Protein AF-T0TFS6-F1 (afdb_monomer)

Foldseek 3Di:
DDDDDDDPPDDPLLVVLVVQVVVVVVVAQAEAADEPVCQVVSLQVSLVNDPVSDDPRYHYYHPLVVLCLLCVPPPLPADEDDLVRLLVLLLVLLVPDALVNQPPCSVCSNPSVVSNVLSVVLVVCLVVVHDLVPPPDDPDPSVSVRNNSSVVSSVVVCVVRRHDSHRSNNVSVVCVVVVNSVVSPPD

Secondary structure (DSSP, 8-state):
-------TTS-HHHHHHHHHHHHHHTT--EEEEE-GGGHHHHHHHHHHHSTTS--SSEEEEEHHHHHHHTTTTS---SBP--HHHHHHHHHHHHHTS-TTTSTTTGGGTT-HHHHHHHHHHHHHHHHTT--GGG-TT-S-HHHHHHHHHHHHHHHHHHHHTTB--S-HHHHHHHHHHTTTHHHHT--

Solvent-accessible surface area (backbone atoms only — not comparable to full-atom values): 11139 Å² total; per-residue (Å²): 139,86,89,87,85,76,60,92,90,53,63,63,64,61,57,52,44,54,52,46,51,55,44,33,75,69,76,36,80,34,77,46,74,42,59,83,92,50,37,67,64,50,48,51,54,44,30,70,72,34,96,75,54,60,58,92,43,50,44,77,41,32,68,74,55,49,29,42,66,67,44,70,87,54,86,76,85,46,50,83,74,52,74,67,55,48,36,50,43,46,40,54,41,36,66,71,51,55,69,77,75,26,84,68,58,27,88,41,43,83,37,67,67,55,42,50,51,52,48,54,49,51,53,49,31,54,72,70,75,47,54,76,86,69,65,75,84,62,96,42,68,58,54,49,55,37,48,43,54,52,52,50,48,32,50,52,54,35,58,76,69,43,37,63,85,67,48,61,58,58,51,43,50,55,39,67,70,67,73,58,54,71,70,58,66,74,116

Mean predicted aligned error: 9.58 Å

pLDDT: mean 83.21, std 11.19, range [43.91, 96.44]

Nearest PDB structures (foldseek):
  3u4q-assembly1_B  TM=8.112E-01  e=3.384E-05  Bacillus subtilis
  4cej-assembly1_B  TM=7.521E-01  e=5.078E-04  Bacillus subtilis subsp. subtilis str. 168
  1uaa-assembly1_A  TM=6.063E-01  e=3.264E-02  unclassified
  7f4v-assembly1_cL  TM=1.787E-01  e=1.040E+00  Gloeobacter violaceus PCC 7421
  7u5u-assembly1_A  TM=2.627E-01  e=3.134E+00  Candida albicans

Sequence (187 aa):
MKLLYTDIQFDMTEILTKEAIEQAKANKRVFYIAPNSLSFEKERAVLELLPEQASFAITITRFAQMARYFVLNESQTTETIDDNGLAMIFYRALSHFSDTDLKVFGRLKQDTNFIKQLVDLYKELKSANMTVLDLNGLQSEEKQEDLVKIFLAVNDILLANQYDTQSKIAFLLSKLNQGTWTRLLKM

Radius of gyration: 22.13 Å; Cα contacts (8 Å, |Δi|>4): 153; chains: 1; bounding box: 53×31×56 Å

Structure (mmCIF, N/CA/C/O backbone):
data_AF-T0TFS6-F1
#
_entry.id   AF-T0TFS6-F1
#
loop_
_atom_site.group_PDB
_atom_site.id
_atom_site.type_symbol
_atom_site.label_atom_id
_atom_site.label_alt_id
_atom_site.label_comp_id
_atom_site.label_asym_id
_atom_site.label_entity_id
_atom_site.label_seq_id
_atom_site.pdbx_PDB_ins_code
_atom_site.Cartn_x
_atom_site.Cartn_y
_atom_site.Cartn_z
_atom_site.occupancy
_atom_site.B_iso_or_equiv
_atom_site.auth_seq_id
_atom_site.auth_comp_id
_atom_site.auth_asym_id
_atom_site.auth_atom_id
_atom_site.pdbx_PDB_model_num
ATOM 1 N N . MET A 1 1 ? 12.382 -18.057 -16.341 1.00 82.38 1 MET A N 1
ATOM 2 C CA . MET A 1 1 ? 12.826 -17.025 -15.379 1.00 82.38 1 MET A CA 1
ATOM 3 C C . MET A 1 1 ? 14.343 -17.115 -15.279 1.00 82.38 1 MET A C 1
ATOM 5 O O . MET A 1 1 ? 14.829 -18.221 -15.088 1.00 82.38 1 MET A O 1
ATOM 9 N N . LYS A 1 2 ? 15.075 -16.013 -15.486 1.00 88.94 2 LYS A N 1
ATOM 10 C CA . LYS A 1 2 ? 16.543 -15.949 -15.355 1.00 88.94 2 LYS A CA 1
ATOM 11 C C . LYS A 1 2 ? 16.854 -15.173 -14.077 1.00 88.94 2 LYS A C 1
ATOM 13 O O . LYS A 1 2 ? 16.334 -14.073 -13.916 1.00 88.94 2 LYS A O 1
ATOM 18 N N . LEU A 1 3 ? 17.636 -15.754 -13.171 1.00 89.44 3 LEU A N 1
ATOM 19 C CA . LEU A 1 3 ? 18.089 -15.075 -11.958 1.00 89.44 3 LEU A CA 1
ATOM 20 C C . LEU A 1 3 ? 19.480 -14.496 -12.226 1.00 89.44 3 LEU A C 1
ATOM 22 O O . LEU A 1 3 ? 20.371 -15.228 -12.653 1.00 89.44 3 LEU A O 1
ATOM 26 N N . LEU A 1 4 ? 19.651 -13.198 -11.992 1.00 89.56 4 LEU A N 1
ATOM 27 C CA . LEU A 1 4 ? 20.933 -12.510 -12.101 1.00 89.56 4 LEU A CA 1
ATOM 28 C C . LEU A 1 4 ? 21.348 -12.054 -10.705 1.00 89.56 4 LEU A C 1
ATOM 30 O O . LEU A 1 4 ? 20.593 -11.363 -10.025 1.00 89.56 4 LEU A O 1
ATOM 34 N N . TYR A 1 5 ? 22.536 -12.462 -10.281 1.00 90.38 5 TYR A N 1
ATOM 35 C CA . TYR A 1 5 ? 23.150 -12.050 -9.027 1.00 90.38 5 TYR A CA 1
ATOM 36 C C . TYR A 1 5 ? 24.580 -11.618 -9.316 1.00 90.38 5 TYR A C 1
ATOM 38 O O . TYR A 1 5 ? 25.209 -12.098 -10.258 1.00 90.38 5 TYR A O 1
ATOM 46 N N . THR A 1 6 ? 25.076 -10.686 -8.517 1.00 90.94 6 THR A N 1
ATOM 47 C CA . THR A 1 6 ? 26.422 -10.156 -8.668 1.00 90.94 6 THR A CA 1
ATOM 48 C C . THR A 1 6 ? 26.967 -9.758 -7.307 1.00 90.94 6 THR A C 1
ATOM 50 O O . THR A 1 6 ? 26.191 -9.477 -6.391 1.00 90.94 6 THR A O 1
ATOM 53 N N . ASP A 1 7 ? 28.290 -9.767 -7.169 1.00 90.94 7 ASP A N 1
ATOM 54 C CA . ASP A 1 7 ? 28.957 -9.216 -5.990 1.00 90.94 7 ASP A CA 1
ATOM 55 C C . ASP A 1 7 ? 28.736 -7.693 -5.918 1.00 90.94 7 ASP A C 1
ATOM 57 O O . ASP A 1 7 ? 28.519 -7.049 -6.947 1.00 90.94 7 ASP A O 1
ATOM 61 N N . ILE A 1 8 ? 28.818 -7.109 -4.719 1.00 86.62 8 ILE A N 1
ATOM 62 C CA . ILE A 1 8 ? 28.609 -5.672 -4.484 1.00 86.62 8 ILE A CA 1
ATOM 63 C C . ILE A 1 8 ? 29.585 -4.785 -5.276 1.00 86.62 8 ILE A C 1
ATOM 65 O O . ILE A 1 8 ? 29.308 -3.608 -5.490 1.00 86.62 8 ILE A O 1
ATOM 69 N N . GLN A 1 9 ? 30.716 -5.346 -5.716 1.00 90.56 9 GLN A N 1
ATOM 70 C CA . GLN A 1 9 ? 31.730 -4.659 -6.520 1.00 90.56 9 GLN A CA 1
ATOM 71 C C . GLN A 1 9 ? 31.307 -4.397 -7.972 1.00 90.56 9 GLN A C 1
ATOM 73 O O . GLN A 1 9 ? 31.891 -3.537 -8.630 1.00 90.56 9 GLN A O 1
ATOM 78 N N . PHE A 1 10 ? 30.321 -5.129 -8.489 1.00 87.88 10 PHE A N 1
ATOM 79 C CA . PHE A 1 10 ? 29.866 -4.992 -9.870 1.00 87.88 10 PHE A CA 1
ATOM 80 C C . PHE A 1 10 ? 28.551 -4.219 -9.933 1.00 87.88 10 PHE A C 1
ATOM 82 O O . PHE A 1 10 ? 27.632 -4.455 -9.144 1.00 87.88 10 PHE A O 1
ATOM 89 N N . ASP A 1 11 ? 28.417 -3.337 -10.924 1.00 87.81 11 ASP A N 1
ATOM 90 C CA . ASP A 1 11 ? 27.190 -2.569 -11.086 1.00 87.81 11 ASP A CA 1
ATOM 91 C C . ASP A 1 11 ? 26.080 -3.419 -11.720 1.00 87.81 11 ASP A C 1
ATOM 93 O O . ASP A 1 11 ? 26.034 -3.656 -12.930 1.00 87.81 11 ASP A O 1
ATOM 97 N N . MET A 1 12 ? 25.126 -3.837 -10.886 1.00 89.12 12 MET A N 1
ATOM 98 C CA . MET A 1 12 ? 23.909 -4.521 -11.328 1.00 89.12 12 MET A CA 1
ATOM 99 C C . MET A 1 12 ? 23.141 -3.720 -12.395 1.00 89.12 12 MET A C 1
ATOM 101 O O . MET A 1 12 ? 22.499 -4.308 -13.263 1.00 89.12 12 MET A O 1
ATOM 105 N N . THR A 1 13 ? 23.217 -2.387 -12.365 1.00 89.81 13 THR A N 1
ATOM 106 C CA . THR A 1 13 ? 22.569 -1.505 -13.351 1.00 89.81 13 THR A CA 1
ATOM 107 C C . THR A 1 13 ? 23.127 -1.750 -14.747 1.00 89.81 13 THR A C 1
ATOM 109 O O . THR A 1 13 ? 22.363 -1.862 -15.704 1.00 89.81 13 THR A O 1
ATOM 112 N N . GLU A 1 14 ? 24.446 -1.901 -14.868 1.00 91.00 14 GLU A N 1
ATOM 113 C CA . GLU A 1 14 ? 25.105 -2.166 -16.145 1.00 91.00 14 GLU A CA 1
ATOM 114 C C . GLU A 1 14 ? 24.706 -3.537 -16.701 1.00 91.00 14 GLU A C 1
ATOM 116 O O . GLU A 1 14 ? 24.336 -3.663 -17.871 1.00 91.00 14 GLU A O 1
ATOM 121 N N . ILE A 1 15 ? 24.709 -4.557 -15.839 1.00 91.88 15 ILE A N 1
ATOM 122 C CA . ILE A 1 15 ? 24.332 -5.931 -16.195 1.00 91.88 15 ILE A CA 1
ATOM 123 C C . ILE A 1 15 ? 22.877 -5.982 -16.682 1.00 91.88 15 ILE A C 1
ATOM 125 O O . ILE A 1 15 ? 22.597 -6.518 -17.757 1.00 91.88 15 ILE A O 1
ATOM 129 N N . LEU A 1 16 ? 21.948 -5.397 -15.920 1.00 92.12 16 LEU A N 1
ATOM 130 C CA . LEU A 1 16 ? 20.525 -5.396 -16.263 1.00 92.12 16 LEU A CA 1
ATOM 131 C C . LEU A 1 16 ? 20.225 -4.547 -17.503 1.00 92.12 16 LEU A C 1
ATOM 133 O O . LEU A 1 16 ? 19.341 -4.907 -18.279 1.00 92.12 16 LEU A O 1
ATOM 137 N N . THR A 1 17 ? 20.961 -3.454 -17.727 1.00 92.12 17 THR A N 1
ATOM 138 C CA . THR A 1 17 ? 20.778 -2.621 -18.926 1.00 92.12 17 THR A CA 1
ATOM 139 C C . THR A 1 17 ? 21.211 -3.363 -20.188 1.00 92.12 17 THR A C 1
ATOM 141 O O . THR A 1 17 ? 20.496 -3.333 -21.190 1.00 92.12 17 THR A O 1
ATOM 144 N N . LYS A 1 18 ? 22.325 -4.105 -20.141 1.00 92.50 18 LYS A N 1
ATOM 145 C CA . LYS A 1 18 ? 22.759 -4.953 -21.265 1.00 92.50 18 LYS A CA 1
ATOM 146 C C . LYS A 1 18 ? 21.718 -6.019 -21.600 1.00 92.50 18 LYS A C 1
ATOM 148 O O . LYS A 1 18 ? 21.333 -6.143 -22.760 1.00 92.50 18 LYS A O 1
ATOM 153 N N . GLU A 1 19 ? 21.200 -6.715 -20.589 1.00 93.50 19 GLU A N 1
ATOM 154 C CA . GLU A 1 19 ? 20.117 -7.687 -20.779 1.00 93.50 19 GLU A CA 1
ATOM 155 C C . GLU A 1 19 ? 18.868 -7.017 -21.380 1.00 93.50 19 GLU A C 1
ATOM 157 O O . GLU A 1 19 ? 18.281 -7.535 -22.329 1.00 93.50 19 GLU A O 1
ATOM 162 N N . ALA A 1 20 ? 18.479 -5.834 -20.892 1.00 92.31 20 ALA A N 1
ATOM 163 C CA . ALA A 1 20 ? 17.346 -5.084 -21.433 1.00 92.31 20 ALA A CA 1
ATOM 164 C C . ALA A 1 20 ? 17.527 -4.743 -22.923 1.00 92.31 20 ALA A C 1
ATOM 166 O O . ALA A 1 20 ? 16.588 -4.899 -23.705 1.00 92.31 20 ALA A O 1
ATOM 167 N N . ILE A 1 21 ? 18.732 -4.335 -23.334 1.00 92.25 21 ILE A N 1
ATOM 168 C CA . ILE A 1 21 ? 19.064 -4.056 -24.738 1.00 92.25 21 ILE A CA 1
ATOM 169 C C . ILE A 1 21 ? 18.951 -5.324 -25.592 1.00 92.25 21 ILE A C 1
ATOM 171 O O . ILE A 1 21 ? 18.381 -5.273 -26.682 1.00 92.25 21 ILE A O 1
ATOM 175 N N . GLU A 1 22 ? 19.462 -6.464 -25.125 1.00 92.88 22 GLU A N 1
ATOM 176 C CA . GLU A 1 22 ? 19.366 -7.733 -25.860 1.00 92.88 22 GLU A CA 1
ATOM 177 C C . GLU A 1 22 ? 17.913 -8.185 -26.040 1.00 92.88 22 GLU A C 1
ATOM 179 O O . GLU A 1 22 ? 17.507 -8.555 -27.144 1.00 92.88 22 GLU A O 1
ATOM 184 N N . GLN A 1 23 ? 17.097 -8.088 -24.987 1.00 92.88 23 GLN A N 1
ATOM 185 C CA . GLN A 1 23 ? 15.675 -8.426 -25.073 1.00 92.88 23 GLN A CA 1
ATOM 186 C C . GLN A 1 23 ? 14.917 -7.462 -25.998 1.00 92.88 23 GLN A C 1
ATOM 188 O O . GLN A 1 23 ? 14.068 -7.904 -26.776 1.00 92.88 23 GLN A O 1
ATOM 193 N N . ALA A 1 24 ? 15.248 -6.169 -25.974 1.00 90.81 24 ALA A N 1
ATOM 194 C CA . ALA A 1 24 ? 14.672 -5.184 -26.886 1.00 90.81 24 ALA A CA 1
ATOM 195 C C . ALA A 1 24 ? 15.036 -5.469 -28.355 1.00 90.81 24 ALA A C 1
ATOM 197 O O . ALA A 1 24 ? 14.161 -5.419 -29.218 1.00 90.81 24 ALA A O 1
ATOM 198 N N . LYS A 1 25 ? 16.290 -5.852 -28.643 1.00 90.25 25 LYS A N 1
ATOM 199 C CA . LYS A 1 25 ? 16.730 -6.288 -29.986 1.00 90.25 25 LYS A CA 1
ATOM 200 C C . LYS A 1 25 ? 15.994 -7.538 -30.472 1.00 90.25 25 LYS A C 1
ATOM 202 O O . LYS A 1 25 ? 15.805 -7.707 -31.671 1.00 90.25 25 LYS A O 1
ATOM 207 N N . ALA A 1 26 ? 15.533 -8.384 -29.554 1.00 91.75 26 ALA A N 1
ATOM 208 C CA . ALA A 1 26 ? 14.668 -9.523 -29.848 1.00 91.75 26 ALA A CA 1
ATOM 209 C C . ALA A 1 26 ? 13.176 -9.140 -30.006 1.00 91.75 26 ALA A C 1
ATOM 211 O O . ALA A 1 26 ? 12.307 -10.000 -29.853 1.00 91.75 26 ALA A O 1
ATOM 212 N N . ASN A 1 27 ? 12.867 -7.867 -30.292 1.00 88.19 27 ASN A N 1
ATOM 213 C CA . ASN A 1 27 ? 11.516 -7.311 -30.446 1.00 88.19 27 ASN A CA 1
ATOM 214 C C . ASN A 1 27 ? 10.601 -7.494 -29.223 1.00 88.19 27 ASN A C 1
ATOM 216 O O . ASN A 1 27 ? 9.376 -7.539 -29.355 1.00 88.19 27 ASN A O 1
ATOM 220 N N . LYS A 1 28 ? 11.165 -7.587 -28.013 1.00 88.25 28 LYS A N 1
ATOM 221 C CA . LYS A 1 28 ? 10.371 -7.605 -26.779 1.00 88.25 28 LYS A CA 1
ATOM 222 C C . LYS A 1 28 ? 10.220 -6.199 -26.218 1.00 88.25 28 LYS A C 1
ATOM 224 O O . LYS A 1 28 ? 11.162 -5.411 -26.214 1.00 88.25 28 LYS A O 1
ATOM 229 N N . ARG A 1 29 ? 9.042 -5.916 -25.661 1.00 86.06 29 ARG A N 1
ATOM 230 C CA . ARG A 1 29 ? 8.843 -4.746 -24.804 1.00 86.06 29 ARG A CA 1
ATOM 231 C C . ARG A 1 29 ? 9.467 -5.023 -23.439 1.00 86.06 29 ARG A C 1
ATOM 233 O O . ARG A 1 29 ? 9.136 -6.028 -22.810 1.00 86.06 29 ARG A O 1
ATOM 240 N N . VAL A 1 30 ? 10.352 -4.144 -22.985 1.00 89.69 30 VAL A N 1
ATOM 241 C CA . VAL A 1 30 ? 11.083 -4.304 -21.726 1.00 89.69 30 VAL A CA 1
ATOM 242 C C . VAL A 1 30 ? 10.622 -3.249 -20.730 1.00 89.69 30 VAL A C 1
ATOM 244 O O . VAL A 1 30 ? 10.664 -2.055 -21.015 1.00 89.69 30 VAL A O 1
ATOM 247 N N . PHE A 1 31 ? 10.211 -3.693 -19.545 1.00 87.94 31 PHE A N 1
ATOM 248 C CA . PHE A 1 31 ? 9.946 -2.821 -18.404 1.00 87.94 31 PHE A CA 1
ATOM 249 C C . PHE A 1 31 ? 11.103 -2.950 -17.416 1.00 87.94 31 PHE A C 1
ATOM 251 O O . PHE A 1 31 ? 11.267 -3.993 -16.783 1.00 87.94 31 PHE A O 1
ATOM 258 N N . TYR A 1 32 ? 11.915 -1.900 -17.300 1.00 89.12 32 TYR A N 1
ATOM 259 C CA . TYR A 1 32 ? 13.000 -1.830 -16.326 1.00 89.12 32 TYR A CA 1
ATOM 260 C C . TYR A 1 32 ? 12.456 -1.219 -15.032 1.00 89.12 32 TYR A C 1
ATOM 262 O O . TYR A 1 32 ? 12.168 -0.022 -14.980 1.00 89.12 32 TYR A O 1
ATOM 270 N N . ILE A 1 33 ? 12.282 -2.037 -13.992 1.00 86.81 33 ILE A N 1
ATOM 271 C CA . ILE A 1 33 ? 11.684 -1.603 -12.723 1.00 86.81 33 ILE A CA 1
ATOM 272 C C . ILE A 1 33 ? 12.790 -1.229 -11.734 1.00 86.81 33 ILE A C 1
ATOM 274 O O . ILE A 1 33 ? 13.480 -2.099 -11.208 1.00 86.81 33 ILE A O 1
ATOM 278 N N . ALA A 1 34 ? 12.933 0.066 -11.459 1.00 81.31 34 ALA A N 1
ATOM 279 C CA . ALA A 1 34 ? 13.879 0.591 -10.481 1.00 81.31 34 ALA A CA 1
ATOM 280 C C . ALA A 1 34 ? 13.225 0.783 -9.092 1.00 81.31 34 ALA A C 1
ATOM 282 O O . ALA A 1 34 ? 12.026 1.081 -9.000 1.00 81.31 34 ALA A O 1
ATOM 283 N N . PRO A 1 35 ? 13.995 0.652 -7.995 1.00 72.00 35 PRO A N 1
ATOM 284 C CA . PRO A 1 35 ? 13.513 0.946 -6.647 1.00 72.00 35 PRO A CA 1
ATOM 285 C C . PRO A 1 35 ? 13.230 2.445 -6.446 1.00 72.00 35 PRO A C 1
ATOM 287 O O . PRO A 1 35 ? 13.860 3.307 -7.057 1.00 72.00 35 PRO A O 1
ATOM 290 N N . ASN A 1 36 ? 12.286 2.766 -5.553 1.00 69.06 36 ASN A N 1
ATOM 291 C CA . ASN A 1 36 ? 11.800 4.139 -5.345 1.00 69.06 36 ASN A CA 1
ATOM 292 C C . ASN A 1 36 ? 12.857 5.108 -4.783 1.00 69.06 36 ASN A C 1
ATOM 294 O O . ASN A 1 36 ? 12.780 6.298 -5.068 1.00 69.06 36 ASN A O 1
ATOM 298 N N . SER A 1 37 ? 13.810 4.622 -3.983 1.00 60.00 37 SER A N 1
ATOM 299 C CA . SER A 1 37 ? 14.790 5.444 -3.254 1.00 60.00 37 SER A CA 1
ATOM 300 C C . SER A 1 37 ? 15.924 6.000 -4.119 1.00 60.00 37 SER A C 1
ATOM 302 O O . SER A 1 37 ? 16.572 6.956 -3.714 1.00 60.00 37 SER A O 1
ATOM 304 N N . LEU A 1 38 ? 16.156 5.424 -5.301 1.00 61.59 38 LEU A N 1
ATOM 305 C CA . LEU A 1 38 ? 17.249 5.794 -6.212 1.00 61.59 38 LEU A CA 1
ATOM 306 C C . LEU A 1 38 ? 16.740 6.019 -7.641 1.00 61.59 38 LEU A C 1
ATOM 308 O O . LEU A 1 38 ? 17.503 5.937 -8.600 1.00 61.59 38 LEU A O 1
ATOM 312 N N . SER A 1 39 ? 15.433 6.239 -7.808 1.00 61.94 39 SER A N 1
ATOM 313 C CA . SER A 1 39 ? 14.790 6.072 -9.110 1.00 61.94 39 SER A CA 1
ATOM 314 C C . SER A 1 39 ? 15.324 7.022 -10.171 1.00 61.94 39 SER A C 1
ATOM 316 O O . SER A 1 39 ? 15.529 6.583 -11.290 1.00 61.94 39 SER A O 1
ATOM 318 N N . PHE A 1 40 ? 15.587 8.285 -9.826 1.00 72.88 40 PHE A N 1
ATOM 319 C CA . PHE A 1 40 ? 16.068 9.264 -10.803 1.00 72.88 40 PHE A CA 1
ATOM 320 C C . PHE A 1 40 ? 17.517 8.998 -11.225 1.00 72.88 40 PHE A C 1
ATOM 322 O O . PHE A 1 40 ? 17.824 8.984 -12.412 1.00 72.88 40 PHE A O 1
ATOM 329 N N . GLU A 1 41 ? 18.405 8.729 -10.266 1.00 79.12 41 GLU A N 1
ATOM 330 C CA . GLU A 1 41 ? 19.807 8.408 -10.553 1.00 79.12 41 GLU A CA 1
ATOM 331 C C . GLU A 1 41 ? 19.936 7.101 -11.335 1.00 79.12 41 GLU A C 1
ATOM 333 O O . GLU A 1 41 ? 20.699 7.026 -12.293 1.00 79.12 41 GLU A O 1
ATOM 338 N N . LYS A 1 42 ? 19.153 6.079 -10.972 1.00 78.25 42 LYS A N 1
ATOM 339 C CA . LYS A 1 42 ? 19.136 4.800 -11.686 1.00 78.25 42 LYS A CA 1
ATOM 340 C C . LYS A 1 42 ? 18.505 4.922 -13.064 1.00 78.25 42 LYS A C 1
ATOM 342 O O . LYS A 1 42 ? 19.013 4.313 -13.995 1.00 78.25 42 LYS A O 1
ATOM 347 N N . GLU A 1 43 ? 17.443 5.706 -13.214 1.00 80.75 43 GLU A N 1
ATOM 348 C CA . GLU A 1 43 ? 16.852 5.985 -14.523 1.00 80.75 43 GLU A CA 1
ATOM 349 C C . GLU A 1 43 ? 17.861 6.669 -15.438 1.00 80.75 43 GLU A C 1
ATOM 351 O O . GLU A 1 43 ? 18.109 6.187 -16.541 1.00 80.75 43 GLU A O 1
ATOM 356 N N . ARG A 1 44 ? 18.525 7.715 -14.942 1.00 85.19 44 ARG A N 1
ATOM 357 C CA . ARG A 1 44 ? 19.599 8.385 -15.668 1.00 85.19 44 ARG A CA 1
ATOM 358 C C . ARG A 1 44 ? 20.733 7.423 -16.032 1.00 85.19 44 ARG A C 1
ATOM 360 O O . ARG A 1 44 ? 21.129 7.397 -17.189 1.00 85.19 44 ARG A O 1
ATOM 367 N N . ALA A 1 45 ? 21.216 6.619 -15.086 1.00 86.56 45 ALA A N 1
ATOM 368 C CA . ALA A 1 45 ? 22.301 5.668 -15.328 1.00 86.56 45 ALA A CA 1
ATOM 369 C C . ALA A 1 45 ? 21.937 4.627 -16.399 1.00 86.56 45 ALA A C 1
ATOM 371 O O . ALA A 1 45 ? 22.754 4.314 -17.259 1.00 86.56 45 ALA A O 1
ATOM 372 N N . VAL A 1 46 ? 20.700 4.115 -16.389 1.00 86.19 46 VAL A N 1
ATOM 373 C CA . VAL A 1 46 ? 20.221 3.201 -17.437 1.00 86.19 46 VAL A CA 1
ATOM 374 C C . VAL A 1 46 ? 20.177 3.918 -18.784 1.00 86.19 46 VAL A C 1
ATOM 376 O O . VAL A 1 46 ? 20.674 3.365 -19.759 1.00 86.19 46 VAL A O 1
ATOM 379 N N . LEU A 1 47 ? 19.628 5.139 -18.850 1.00 87.25 47 LEU A N 1
ATOM 380 C CA . LEU A 1 47 ? 19.581 5.923 -20.089 1.00 87.25 47 LEU A CA 1
ATOM 381 C C . LEU A 1 47 ? 20.984 6.192 -20.642 1.00 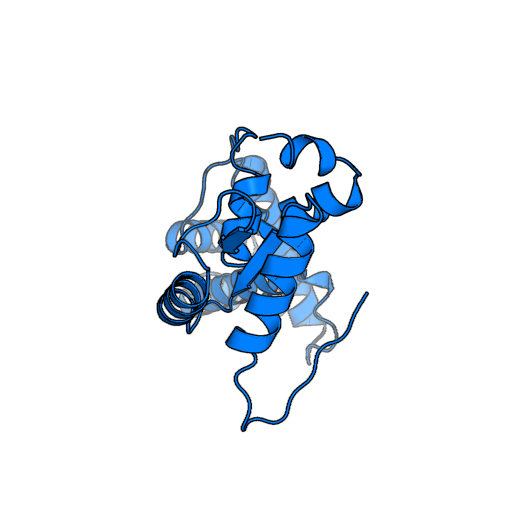87.25 47 LEU A C 1
ATOM 383 O O . LEU A 1 47 ? 21.210 5.960 -21.821 1.00 87.25 47 LEU A O 1
ATOM 387 N N . GLU A 1 48 ? 21.944 6.600 -19.811 1.00 89.75 48 GLU A N 1
ATOM 388 C CA . GLU A 1 48 ? 23.334 6.851 -20.227 1.00 89.75 48 GLU A CA 1
ATOM 389 C C . GLU A 1 48 ? 24.024 5.605 -20.811 1.00 89.75 48 GLU A C 1
ATOM 391 O O . GLU A 1 48 ? 24.902 5.728 -21.664 1.00 89.75 48 GLU A O 1
ATOM 396 N N . LEU A 1 49 ? 23.604 4.408 -20.393 1.00 89.69 49 LEU A N 1
ATOM 397 C CA . LEU A 1 49 ? 24.100 3.126 -20.897 1.00 89.69 49 LEU A CA 1
ATOM 398 C C . LEU A 1 49 ? 23.382 2.642 -22.171 1.00 89.69 49 LEU A C 1
ATOM 400 O O . LEU A 1 49 ? 23.837 1.681 -22.801 1.00 89.69 49 LEU A O 1
ATOM 404 N N . LEU A 1 50 ? 22.266 3.265 -22.566 1.00 87.69 50 LEU A N 1
ATOM 405 C CA . LEU A 1 50 ? 21.592 2.946 -23.825 1.00 87.69 50 LEU A CA 1
ATOM 406 C C . LEU A 1 50 ? 22.357 3.557 -25.012 1.00 87.69 50 LEU A C 1
ATOM 408 O O . LEU A 1 50 ? 22.764 4.715 -24.937 1.00 87.69 50 LEU A O 1
ATOM 412 N N . PRO A 1 51 ? 22.479 2.848 -26.155 1.00 82.81 51 PRO A N 1
ATOM 413 C CA . PRO A 1 51 ? 23.227 3.343 -27.315 1.00 82.81 51 PRO A CA 1
ATOM 414 C C . PRO A 1 51 ? 22.775 4.717 -27.830 1.00 82.81 51 PRO A C 1
ATOM 416 O O . PRO A 1 51 ? 23.608 5.523 -28.227 1.00 82.81 51 PRO A O 1
ATOM 419 N N . GLU A 1 52 ? 21.467 4.984 -27.811 1.00 83.44 52 GLU A N 1
ATOM 420 C CA . GLU A 1 52 ? 20.875 6.253 -28.264 1.00 83.44 52 GLU A CA 1
ATOM 421 C C . GLU A 1 52 ? 20.466 7.164 -27.100 1.00 83.44 52 GLU A C 1
ATOM 423 O O . GLU A 1 52 ? 19.746 8.138 -27.295 1.00 83.44 52 GLU A O 1
ATOM 428 N N . GLN A 1 53 ? 20.855 6.814 -25.870 1.00 79.12 53 GLN A N 1
ATOM 429 C CA . GLN A 1 53 ? 20.402 7.461 -24.632 1.00 79.12 53 GLN A CA 1
ATOM 430 C C . GLN A 1 53 ? 18.873 7.520 -24.458 1.00 79.12 53 GLN A C 1
ATOM 432 O O . GLN A 1 53 ? 18.345 8.213 -23.589 1.00 79.12 53 GLN A O 1
ATOM 437 N N . ALA A 1 54 ? 18.154 6.761 -25.282 1.00 77.38 54 ALA A N 1
ATOM 438 C CA . ALA A 1 54 ? 16.712 6.655 -25.332 1.00 77.38 54 ALA A CA 1
ATOM 439 C C . ALA A 1 54 ? 16.327 5.293 -25.923 1.00 77.38 54 ALA A C 1
ATOM 441 O O . ALA A 1 54 ? 17.111 4.636 -26.612 1.00 77.38 54 ALA A O 1
ATOM 442 N N . SER A 1 55 ? 15.105 4.846 -25.641 1.00 82.19 55 SER A N 1
ATOM 443 C CA . SER A 1 55 ? 14.538 3.656 -26.266 1.00 82.19 55 SER A CA 1
ATOM 444 C C . SER A 1 55 ? 13.021 3.703 -26.216 1.00 82.19 55 SER A C 1
ATOM 446 O O . SER A 1 55 ? 12.431 3.954 -25.168 1.00 82.19 55 SER A O 1
ATOM 448 N N . PHE A 1 56 ? 12.378 3.396 -27.342 1.00 81.12 56 PHE A N 1
ATOM 449 C CA . PHE A 1 56 ? 10.940 3.145 -27.354 1.00 81.12 56 PHE A CA 1
ATOM 450 C C . PHE A 1 56 ? 10.604 1.755 -26.816 1.00 81.12 56 PHE A C 1
ATOM 452 O O . PHE A 1 56 ? 9.530 1.571 -26.262 1.00 81.12 56 PHE A O 1
ATOM 459 N N . ALA A 1 57 ? 11.500 0.776 -26.956 1.00 86.44 57 ALA A N 1
ATOM 460 C CA . ALA A 1 57 ? 11.251 -0.604 -26.544 1.00 86.44 57 ALA A CA 1
ATOM 461 C C . ALA A 1 57 ? 11.504 -0.843 -25.046 1.00 86.44 57 ALA A C 1
ATOM 463 O O . ALA A 1 57 ? 10.913 -1.760 -24.472 1.00 86.44 57 ALA A O 1
ATOM 464 N N . ILE A 1 58 ? 12.354 -0.024 -24.417 1.00 88.94 58 ILE A N 1
ATOM 465 C CA . ILE A 1 58 ? 12.716 -0.120 -23.000 1.00 88.94 58 ILE A CA 1
ATOM 466 C C . ILE A 1 58 ? 12.063 1.037 -22.250 1.00 88.94 58 ILE A C 1
ATOM 468 O O . ILE A 1 58 ? 12.386 2.199 -22.462 1.00 88.94 58 ILE A O 1
ATOM 472 N N . THR A 1 59 ? 11.138 0.717 -21.352 1.00 86.81 59 THR A N 1
ATOM 473 C CA . THR A 1 59 ? 10.481 1.688 -20.477 1.00 86.81 59 THR A CA 1
ATOM 474 C C . THR A 1 59 ? 11.036 1.546 -19.069 1.00 86.81 59 THR A C 1
ATOM 476 O O . THR A 1 59 ? 10.843 0.515 -18.421 1.00 86.81 59 THR A O 1
ATOM 479 N N . ILE A 1 60 ? 11.718 2.585 -18.593 1.00 86.00 60 ILE A N 1
ATOM 480 C CA . ILE A 1 60 ? 12.203 2.659 -17.216 1.00 86.00 60 ILE A CA 1
ATOM 481 C C . ILE A 1 60 ? 11.068 3.185 -16.345 1.00 86.00 60 ILE A C 1
ATOM 483 O O . ILE A 1 60 ? 10.389 4.151 -16.688 1.00 86.00 60 ILE A O 1
ATOM 487 N N . THR A 1 61 ? 10.791 2.503 -15.242 1.00 82.62 61 THR A N 1
ATOM 488 C CA . THR A 1 61 ? 9.666 2.856 -14.381 1.00 82.62 61 THR A CA 1
ATOM 489 C C . THR A 1 61 ? 9.877 2.366 -12.952 1.00 82.62 61 THR A C 1
ATOM 491 O O . THR A 1 61 ? 10.822 1.646 -12.637 1.00 82.62 61 THR A O 1
ATOM 494 N N . ARG A 1 62 ? 8.965 2.756 -12.067 1.00 81.06 62 ARG A N 1
ATOM 495 C CA . ARG A 1 62 ? 8.854 2.257 -10.694 1.00 81.06 62 ARG A CA 1
ATOM 496 C C . ARG A 1 62 ? 7.638 1.364 -10.576 1.00 81.06 62 ARG A C 1
ATOM 498 O O . ARG A 1 62 ? 6.666 1.565 -11.294 1.00 81.06 62 ARG A O 1
ATOM 505 N N . PHE A 1 63 ? 7.620 0.467 -9.599 1.00 77.50 63 PHE A N 1
ATOM 506 C CA . PHE A 1 63 ? 6.504 -0.467 -9.431 1.00 77.50 63 PHE A CA 1
ATOM 507 C C . PHE A 1 63 ? 5.134 0.238 -9.337 1.00 77.50 63 PHE A C 1
ATOM 509 O O . PHE A 1 63 ? 4.188 -0.120 -10.036 1.00 77.50 63 PHE A O 1
ATOM 516 N N . ALA A 1 64 ? 5.043 1.323 -8.558 1.00 73.19 64 ALA A N 1
ATOM 517 C CA . ALA A 1 64 ? 3.811 2.104 -8.433 1.00 73.19 64 ALA A CA 1
ATOM 518 C C . ALA A 1 64 ? 3.437 2.882 -9.712 1.00 73.19 64 ALA A C 1
ATOM 520 O O . ALA A 1 64 ? 2.255 3.065 -9.995 1.00 73.19 64 ALA A O 1
ATOM 521 N N . GLN A 1 65 ? 4.421 3.356 -10.484 1.00 74.88 65 GLN A N 1
ATOM 522 C CA . GLN A 1 65 ? 4.177 4.047 -11.759 1.00 74.88 65 GLN A CA 1
ATOM 523 C C . GLN A 1 65 ? 3.769 3.063 -12.853 1.00 74.88 65 GLN A C 1
ATOM 525 O O . GLN A 1 65 ? 2.816 3.319 -13.580 1.00 74.88 65 GLN A O 1
ATOM 530 N N . MET A 1 66 ? 4.433 1.912 -12.907 1.00 77.44 66 MET A N 1
ATOM 531 C CA . MET A 1 66 ? 4.072 0.794 -13.759 1.00 77.44 66 MET A CA 1
ATOM 532 C C . MET A 1 66 ? 2.614 0.400 -13.533 1.00 77.44 66 MET A C 1
ATOM 534 O O . MET A 1 66 ? 1.844 0.348 -14.486 1.00 77.44 66 MET A O 1
ATOM 538 N N . ALA A 1 67 ? 2.206 0.218 -12.272 1.00 73.81 67 ALA A N 1
ATOM 539 C CA . ALA A 1 67 ? 0.818 -0.075 -11.935 1.00 73.81 67 ALA A CA 1
ATOM 540 C C . ALA A 1 67 ? -0.151 0.997 -12.446 1.00 73.81 67 ALA A C 1
ATOM 542 O O . ALA A 1 67 ? -1.231 0.656 -12.908 1.00 73.81 67 ALA A O 1
ATOM 543 N N . ARG A 1 68 ? 0.236 2.279 -12.453 1.00 71.25 68 ARG A N 1
ATOM 544 C CA . ARG A 1 68 ? -0.591 3.331 -13.062 1.00 71.25 68 ARG A CA 1
ATOM 545 C C . ARG A 1 68 ? -0.734 3.133 -14.566 1.00 71.25 68 ARG A C 1
ATOM 547 O O . ARG A 1 68 ? -1.861 3.209 -15.032 1.00 71.25 68 ARG A O 1
ATOM 554 N N . TYR A 1 69 ? 0.334 2.830 -15.310 1.00 71.00 69 TYR A N 1
ATOM 555 C CA . TYR A 1 69 ? 0.238 2.604 -16.763 1.00 71.00 69 TYR A CA 1
ATOM 556 C C . TYR A 1 69 ? -0.804 1.546 -17.136 1.00 71.00 69 TYR A C 1
ATOM 558 O O . TYR A 1 69 ? -1.538 1.715 -18.104 1.00 71.00 69 TYR A O 1
ATOM 566 N N . PHE A 1 70 ? -0.933 0.508 -16.315 1.00 67.50 70 PHE A N 1
ATOM 567 C CA . PHE A 1 70 ? -1.920 -0.552 -16.495 1.00 67.50 70 PHE A CA 1
ATOM 568 C C . PHE A 1 70 ? -3.359 -0.163 -16.107 1.00 67.50 70 PHE A C 1
ATOM 570 O O . PHE A 1 70 ? -4.289 -0.894 -16.424 1.00 67.50 70 PHE A O 1
ATOM 577 N N . VAL A 1 71 ? -3.568 0.968 -15.433 1.00 67.38 71 VAL A N 1
ATOM 578 C CA . VAL A 1 71 ? -4.886 1.405 -14.930 1.00 67.38 71 VAL A CA 1
ATOM 579 C C . VAL A 1 71 ? -5.339 2.728 -15.564 1.00 67.38 71 VAL A C 1
ATOM 581 O O . VAL A 1 71 ? -6.515 3.058 -15.501 1.00 67.38 71 VAL A O 1
ATOM 584 N N . LEU A 1 72 ? -4.443 3.465 -16.236 1.00 62.78 72 LEU A N 1
ATOM 585 C CA . LEU A 1 72 ? -4.694 4.801 -16.808 1.00 62.78 72 LEU A CA 1
ATOM 586 C C . LEU A 1 72 ? -5.886 4.876 -17.777 1.00 62.78 72 LEU A C 1
ATOM 588 O O . LEU A 1 72 ? -6.517 5.923 -17.861 1.00 62.78 72 LEU A O 1
ATOM 592 N N . ASN A 1 73 ? -6.183 3.797 -18.506 1.00 59.06 73 ASN A N 1
ATOM 593 C CA . ASN A 1 73 ? -7.260 3.772 -19.503 1.00 59.06 73 ASN A CA 1
ATOM 594 C C . ASN A 1 73 ? -8.617 3.324 -18.936 1.00 59.06 73 ASN A C 1
ATOM 596 O O . ASN A 1 73 ? -9.605 3.315 -19.669 1.00 59.06 73 ASN A O 1
ATOM 600 N N . GLU A 1 74 ? -8.683 2.935 -17.662 1.00 61.41 74 GLU A N 1
ATOM 601 C CA . GLU A 1 74 ? -9.945 2.624 -16.996 1.00 61.41 74 GLU A CA 1
ATOM 602 C C . GLU A 1 74 ? -10.366 3.834 -16.157 1.00 61.41 74 GLU A C 1
ATOM 604 O O . GLU A 1 74 ? -9.603 4.339 -15.333 1.00 61.41 74 GLU A O 1
ATOM 609 N N . SER A 1 75 ? -11.584 4.330 -16.384 1.00 54.62 75 SER A N 1
ATOM 610 C CA . SER A 1 75 ? -12.159 5.408 -15.584 1.00 54.62 75 SER A CA 1
ATOM 611 C C . SER A 1 75 ? -12.334 4.921 -14.146 1.00 54.62 75 SER A C 1
ATOM 613 O O . SER A 1 75 ? -13.314 4.246 -13.832 1.00 54.62 75 SER A O 1
ATOM 615 N N . GLN A 1 76 ? -11.387 5.246 -13.266 1.00 57.31 76 GLN A N 1
ATOM 616 C CA . GLN A 1 76 ? -11.619 5.156 -11.829 1.00 57.31 76 GLN A CA 1
ATOM 617 C C . GLN A 1 76 ? -12.628 6.253 -11.469 1.00 57.31 76 GLN A C 1
ATOM 619 O O . GLN A 1 76 ? -12.276 7.422 -11.362 1.00 57.31 76 GLN A O 1
ATOM 624 N N . THR A 1 77 ? -13.900 5.877 -11.349 1.00 56.00 77 THR A N 1
ATOM 625 C CA . THR A 1 77 ? -14.997 6.750 -10.894 1.00 56.00 77 THR A CA 1
ATOM 626 C C . THR A 1 77 ? -15.032 6.926 -9.376 1.00 56.00 77 THR A C 1
ATOM 628 O O . THR A 1 77 ? -15.913 7.608 -8.869 1.00 56.00 77 THR A O 1
ATOM 631 N N . THR A 1 78 ? -14.108 6.306 -8.642 1.00 65.38 78 THR A N 1
ATOM 632 C CA . THR A 1 78 ? -14.049 6.375 -7.181 1.00 65.38 78 THR A CA 1
ATOM 633 C C . THR A 1 78 ? -13.297 7.616 -6.722 1.00 65.38 78 THR A C 1
ATOM 635 O O . THR A 1 78 ? -12.183 7.879 -7.184 1.00 65.38 78 THR A O 1
ATOM 638 N N . GLU A 1 79 ? -13.876 8.357 -5.781 1.00 71.06 79 GLU A N 1
ATOM 639 C CA . GLU A 1 79 ? -13.209 9.506 -5.174 1.00 71.06 79 GLU A CA 1
ATOM 640 C C . GLU A 1 79 ? -12.024 9.050 -4.311 1.00 71.06 79 GLU A C 1
ATOM 642 O O . GLU A 1 79 ? -12.105 8.078 -3.552 1.00 71.06 79 GLU A O 1
ATOM 647 N N . THR A 1 80 ? -10.896 9.752 -4.430 1.00 75.19 80 THR A N 1
ATOM 648 C CA . THR A 1 80 ? -9.727 9.520 -3.576 1.00 75.19 80 THR A CA 1
ATOM 649 C C . THR A 1 80 ? -9.905 10.232 -2.244 1.00 75.19 80 THR A C 1
ATOM 651 O O . THR A 1 80 ? -10.249 11.412 -2.231 1.00 75.19 80 THR A O 1
ATOM 654 N N . ILE A 1 81 ? -9.591 9.550 -1.143 1.00 84.81 81 ILE A N 1
ATOM 655 C CA . ILE A 1 81 ? -9.628 10.121 0.204 1.00 84.81 81 ILE A CA 1
ATOM 656 C C . ILE A 1 81 ? -8.212 10.401 0.719 1.00 84.81 81 ILE A C 1
ATOM 658 O O . ILE A 1 81 ? -7.300 9.600 0.507 1.00 84.81 81 ILE A O 1
ATOM 662 N N . ASP A 1 82 ? -8.017 11.549 1.364 1.00 88.19 82 ASP A N 1
ATOM 663 C CA . ASP A 1 82 ? -6.762 11.890 2.032 1.00 88.19 82 ASP A CA 1
ATOM 664 C C . ASP A 1 82 ? -6.719 11.337 3.469 1.00 88.19 82 ASP A C 1
ATOM 666 O O . ASP A 1 82 ? -7.696 10.786 3.980 1.00 88.19 82 ASP A O 1
ATOM 670 N N . ASP A 1 83 ? -5.572 11.468 4.140 1.00 89.25 83 ASP A N 1
ATOM 671 C CA . ASP A 1 83 ? -5.390 10.942 5.501 1.00 89.25 83 ASP A CA 1
ATOM 672 C C . ASP A 1 83 ? -6.373 11.582 6.503 1.00 89.25 83 ASP A C 1
ATOM 674 O O . ASP A 1 83 ? -6.858 10.909 7.414 1.00 89.25 83 ASP A O 1
ATOM 678 N N . ASN A 1 84 ? -6.710 12.865 6.318 1.00 91.94 84 ASN A N 1
ATOM 679 C CA . ASN A 1 84 ? -7.677 13.565 7.163 1.00 91.94 84 ASN A CA 1
ATOM 680 C C . ASN A 1 84 ? -9.097 13.040 6.943 1.00 91.94 84 ASN A C 1
ATOM 682 O O . ASN A 1 84 ? -9.792 12.731 7.909 1.00 91.94 84 ASN A O 1
ATOM 686 N N . GLY A 1 85 ? -9.526 12.893 5.690 1.00 91.56 85 GLY A N 1
ATOM 687 C CA . GLY A 1 85 ? -10.813 12.300 5.352 1.00 91.56 85 GLY A CA 1
ATOM 688 C C . GLY A 1 85 ? -10.921 10.871 5.875 1.00 91.56 85 GLY A C 1
ATOM 689 O O . GLY A 1 85 ? -11.942 10.502 6.454 1.00 91.56 85 GLY A O 1
ATOM 690 N N . LEU A 1 86 ? -9.852 10.079 5.762 1.00 93.25 86 LEU A N 1
ATOM 691 C CA . LEU A 1 86 ? -9.820 8.725 6.302 1.00 93.25 86 LEU A CA 1
ATOM 692 C C . LEU A 1 86 ? -9.950 8.737 7.832 1.00 93.25 86 LEU A C 1
ATOM 694 O O . LEU A 1 86 ? -10.747 7.973 8.375 1.00 93.25 86 LEU A O 1
ATOM 698 N N . ALA A 1 87 ? -9.263 9.651 8.525 1.00 95.06 87 ALA A N 1
ATOM 699 C CA . ALA A 1 87 ? -9.436 9.852 9.963 1.00 95.06 87 ALA A CA 1
ATOM 700 C C . ALA A 1 87 ? -10.883 10.235 10.326 1.00 95.06 87 ALA A C 1
ATOM 702 O O . ALA A 1 87 ? -11.424 9.722 11.306 1.00 95.06 87 ALA A O 1
ATOM 703 N N . MET A 1 88 ? -11.545 11.074 9.519 1.00 94.25 88 MET A N 1
ATOM 704 C CA . MET A 1 88 ? -12.960 11.417 9.708 1.00 94.25 88 MET A CA 1
ATOM 705 C C . MET A 1 88 ? -13.882 10.211 9.501 1.00 94.25 88 MET A C 1
ATOM 707 O O . MET A 1 88 ? -14.858 10.063 10.235 1.00 94.25 88 MET A O 1
ATOM 711 N N . ILE A 1 89 ? -13.576 9.322 8.552 1.00 94.88 89 ILE A N 1
ATOM 712 C CA . ILE A 1 89 ? -14.321 8.069 8.372 1.00 94.88 89 ILE A CA 1
ATOM 713 C C . ILE A 1 89 ? -14.128 7.143 9.571 1.00 94.88 89 ILE A C 1
ATOM 715 O O . ILE A 1 89 ? -15.115 6.608 10.072 1.00 94.88 89 ILE A O 1
ATOM 719 N N . PHE A 1 90 ? -12.899 6.992 10.073 1.00 96.31 90 PHE A N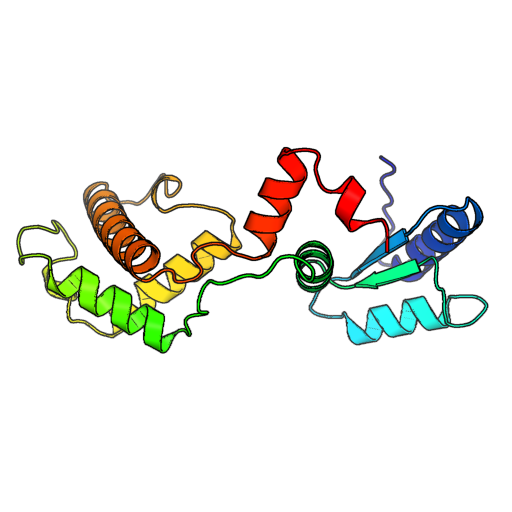 1
ATOM 720 C CA . PHE A 1 90 ? -12.639 6.228 11.295 1.00 96.31 90 PHE A CA 1
ATOM 721 C C . PHE A 1 90 ? -13.400 6.807 12.487 1.00 96.31 90 PHE A C 1
ATOM 723 O O . PHE A 1 90 ? -14.085 6.067 13.188 1.00 96.31 90 PHE A O 1
ATOM 730 N N . TYR A 1 91 ? -13.355 8.126 12.676 1.00 95.31 91 TYR A N 1
ATOM 731 C CA . TYR A 1 91 ? -14.119 8.807 13.719 1.00 95.31 91 TYR A CA 1
ATOM 732 C C . TYR A 1 91 ? -15.627 8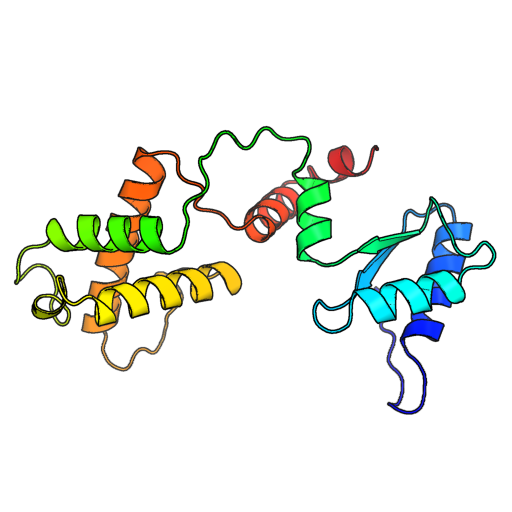.558 13.581 1.00 95.31 91 TYR A C 1
ATOM 734 O O . TYR A 1 91 ? -16.302 8.238 14.561 1.00 95.31 91 TYR A O 1
ATOM 742 N N . ARG A 1 92 ? -16.166 8.661 12.360 1.00 94.31 92 ARG A N 1
ATOM 743 C CA . ARG A 1 92 ? -17.583 8.409 12.074 1.00 94.31 92 ARG A CA 1
ATOM 744 C C . ARG A 1 92 ? -17.966 6.961 12.378 1.00 94.31 92 ARG A C 1
ATOM 746 O O . ARG A 1 92 ? -18.974 6.743 13.040 1.00 94.31 92 ARG A O 1
ATOM 753 N N . ALA A 1 93 ? -17.165 5.991 11.938 1.00 95.00 93 ALA A N 1
ATOM 754 C CA . ALA A 1 93 ? -17.381 4.573 12.218 1.00 95.00 93 ALA A CA 1
ATOM 755 C C . ALA A 1 93 ? -17.368 4.297 13.726 1.00 95.00 93 ALA A C 1
ATOM 757 O O . ALA A 1 93 ? -18.280 3.666 14.253 1.00 95.00 93 ALA A O 1
ATOM 758 N N . LEU A 1 94 ? -16.368 4.836 14.432 1.00 94.94 94 LEU A N 1
ATOM 759 C CA . LEU A 1 94 ? -16.225 4.682 15.877 1.00 94.94 94 LEU A CA 1
ATOM 760 C C . LEU A 1 94 ? -17.397 5.294 16.646 1.00 94.94 94 LEU A C 1
ATOM 762 O O . LEU A 1 94 ? -17.851 4.716 17.629 1.00 94.94 94 LEU A O 1
ATOM 766 N N . SER A 1 95 ? -17.926 6.422 16.172 1.00 92.44 95 SER A N 1
ATOM 767 C CA . SER A 1 95 ? -19.056 7.122 16.793 1.00 92.44 95 SER A CA 1
ATOM 768 C C . SER A 1 95 ? -20.371 6.335 16.746 1.00 92.44 95 SER A C 1
ATOM 770 O O . SER A 1 95 ? -21.274 6.628 17.526 1.00 92.44 95 SER A O 1
ATOM 772 N N . HIS A 1 96 ? -20.493 5.340 15.861 1.00 91.62 96 HIS A N 1
ATOM 773 C CA . HIS A 1 96 ? -21.665 4.462 15.799 1.00 91.62 96 HIS A CA 1
ATOM 774 C C . HIS A 1 96 ? -21.642 3.332 16.836 1.00 91.62 96 HIS A C 1
ATOM 776 O O . HIS A 1 96 ? -22.692 2.753 17.107 1.00 91.62 96 HIS A O 1
ATOM 782 N N . PHE A 1 97 ? -20.486 3.036 17.436 1.00 92.31 97 PHE A N 1
ATOM 783 C CA . PHE A 1 97 ? -20.380 2.033 18.490 1.00 92.31 97 PHE A CA 1
ATOM 784 C C . PHE A 1 97 ? -20.753 2.621 19.855 1.00 92.31 97 PHE A C 1
ATOM 786 O O . PHE A 1 97 ? -20.318 3.715 20.228 1.00 92.31 97 PHE A O 1
ATOM 793 N N . SER A 1 98 ? -21.498 1.859 20.650 1.00 84.88 98 SER A N 1
ATOM 794 C CA . SER A 1 98 ? -21.701 2.076 22.085 1.00 84.88 98 SER A CA 1
ATOM 795 C C . SER A 1 98 ? -20.425 1.755 22.878 1.00 84.88 98 SER A C 1
ATOM 797 O O . SER A 1 98 ? -19.450 1.229 22.337 1.00 84.88 98 SER A O 1
ATOM 799 N N . ASP A 1 99 ? -20.343 2.152 24.150 1.00 76.31 99 ASP A N 1
ATOM 800 C CA . ASP A 1 99 ? -19.142 1.903 24.975 1.00 76.31 99 ASP A CA 1
ATOM 801 C C . ASP A 1 99 ? -18.916 0.413 25.263 1.00 76.31 99 ASP A C 1
ATOM 803 O O . ASP A 1 99 ? -17.811 0.022 25.628 1.00 76.31 99 ASP A O 1
ATOM 807 N N . THR A 1 100 ? -19.949 -0.408 25.067 1.00 85.69 100 THR A N 1
ATOM 808 C CA . THR A 1 100 ? -19.935 -1.857 25.292 1.00 85.69 100 THR A CA 1
ATOM 809 C C . THR A 1 100 ? -19.773 -2.675 24.012 1.00 85.69 100 THR A C 1
ATOM 811 O O . THR A 1 100 ? -19.570 -3.883 24.094 1.00 85.69 100 THR A O 1
ATOM 814 N N . ASP A 1 101 ? -19.856 -2.053 22.832 1.00 88.94 101 ASP A N 1
ATOM 815 C CA . ASP A 1 101 ? -19.758 -2.776 21.551 1.00 88.94 101 ASP A CA 1
ATOM 816 C C . ASP A 1 101 ? -18.325 -3.245 21.253 1.00 88.94 101 ASP A C 1
ATOM 818 O O . ASP A 1 101 ? -18.120 -4.242 20.545 1.00 88.94 101 ASP A O 1
ATOM 822 N N . LEU A 1 102 ? -17.351 -2.521 21.813 1.00 91.00 102 LEU A N 1
ATOM 823 C CA . LEU A 1 102 ? -15.919 -2.785 21.739 1.00 91.00 102 LEU A CA 1
ATOM 824 C C . LEU A 1 102 ? -15.410 -3.190 23.127 1.00 91.00 102 LEU A C 1
ATOM 826 O O . LEU A 1 102 ? -15.563 -2.435 24.089 1.00 91.00 102 LEU A O 1
ATOM 830 N N . LYS A 1 103 ? -14.796 -4.369 23.228 1.00 90.12 103 LYS A N 1
ATOM 831 C CA . LYS A 1 103 ? -14.356 -4.970 24.497 1.00 90.12 103 LYS A CA 1
ATOM 832 C C . LYS A 1 103 ? -13.190 -4.207 25.129 1.00 90.12 103 LYS A C 1
ATOM 834 O O . LYS A 1 103 ? -13.134 -4.049 26.347 1.00 90.12 103 LYS A O 1
ATOM 839 N N . VAL A 1 104 ? -12.269 -3.716 24.304 1.00 90.38 104 VAL A N 1
ATOM 840 C CA . VAL A 1 104 ? -11.010 -3.089 24.722 1.00 90.38 104 VAL A CA 1
ATOM 841 C C . VAL A 1 104 ? -10.970 -1.618 24.323 1.00 90.38 104 VAL A C 1
ATOM 843 O O . VAL A 1 104 ? -10.618 -0.761 25.136 1.00 90.38 104 VAL A O 1
ATOM 846 N N . PHE A 1 105 ? -11.339 -1.301 23.082 1.00 91.31 105 PHE A N 1
ATOM 847 C CA . PHE A 1 105 ? -11.139 0.038 22.519 1.00 91.31 105 PHE A CA 1
ATOM 848 C C . PHE A 1 105 ? -12.338 0.982 22.679 1.00 91.31 105 PHE A C 1
ATOM 850 O O . PHE A 1 105 ? -12.270 2.127 22.235 1.00 91.31 105 PHE A O 1
ATOM 857 N N . GLY A 1 106 ? -13.408 0.565 23.366 1.00 89.50 106 GLY A N 1
ATOM 858 C CA . GLY A 1 106 ? -14.617 1.381 23.552 1.00 89.50 106 GLY A CA 1
ATOM 859 C C . GLY A 1 106 ? -14.328 2.769 24.131 1.00 89.50 106 GLY A C 1
ATOM 860 O O . GLY A 1 106 ? -14.785 3.781 23.610 1.00 89.50 106 GLY A O 1
ATOM 861 N N . ARG A 1 107 ? -13.465 2.868 25.144 1.00 89.88 107 ARG A N 1
ATOM 862 C CA . ARG A 1 107 ? -13.124 4.168 25.755 1.00 89.88 107 ARG A CA 1
ATOM 863 C C . ARG A 1 107 ? -12.273 5.077 24.863 1.00 89.88 107 ARG A C 1
ATOM 865 O O . ARG A 1 107 ? -12.151 6.259 25.158 1.00 89.88 107 ARG A O 1
ATOM 872 N N . LEU A 1 108 ? -11.684 4.538 23.795 1.00 91.25 108 LEU A N 1
ATOM 873 C CA . LEU A 1 108 ? -10.790 5.262 22.887 1.00 91.25 108 LEU A CA 1
ATOM 874 C C . LEU A 1 108 ? -11.488 5.732 21.603 1.00 91.25 108 LEU A C 1
ATOM 876 O O . LEU A 1 108 ? -10.845 6.343 20.758 1.00 91.25 108 LEU A O 1
ATOM 880 N N . LYS A 1 109 ? -12.798 5.500 21.441 1.00 88.75 109 LYS A N 1
ATOM 881 C CA . LYS A 1 109 ? -13.549 5.845 20.214 1.00 88.75 109 LYS A CA 1
ATOM 882 C C . LYS A 1 109 ? -13.437 7.315 19.788 1.00 88.75 109 LYS A C 1
ATOM 884 O O . LYS A 1 109 ? -13.532 7.610 18.602 1.00 88.75 109 LYS A O 1
ATOM 889 N N . GLN A 1 110 ? -13.259 8.226 20.746 1.00 89.00 110 GLN A N 1
ATOM 890 C CA . GLN A 1 110 ? -13.101 9.666 20.502 1.00 89.00 110 GLN A CA 1
ATOM 891 C C . GLN A 1 110 ? -11.646 10.142 20.636 1.00 89.00 110 GLN A C 1
ATOM 893 O O . GLN A 1 110 ? -11.378 11.330 20.472 1.00 89.00 110 GLN A O 1
ATOM 898 N N . ASP A 1 111 ? -10.708 9.245 20.948 1.00 94.56 111 ASP A N 1
ATOM 899 C CA . ASP A 1 111 ? -9.305 9.601 21.119 1.00 94.56 111 ASP A CA 1
ATOM 900 C C . ASP A 1 111 ? -8.625 9.789 19.756 1.00 94.56 111 ASP A C 1
ATOM 902 O O . ASP A 1 111 ? -8.508 8.866 18.946 1.00 94.56 111 ASP A O 1
ATOM 906 N N . THR A 1 112 ? -8.151 11.007 19.502 1.00 92.88 112 THR A N 1
ATOM 907 C CA . THR A 1 112 ? -7.537 11.377 18.221 1.00 92.88 112 THR A CA 1
ATOM 908 C C . THR A 1 112 ? -6.254 10.592 17.937 1.00 92.88 112 THR A C 1
ATOM 910 O O . THR A 1 112 ? -5.961 10.298 16.777 1.00 92.88 112 THR A O 1
ATOM 913 N N . ASN A 1 113 ? -5.485 10.223 18.968 1.00 95.44 113 ASN A N 1
ATOM 914 C CA . ASN A 1 113 ? -4.253 9.455 18.777 1.00 95.44 113 ASN A CA 1
ATOM 915 C C . ASN A 1 113 ? -4.563 8.013 18.372 1.00 95.44 113 ASN A C 1
ATOM 917 O O . ASN A 1 113 ? -3.915 7.483 17.472 1.00 95.44 113 ASN A O 1
ATOM 921 N N . PHE A 1 114 ? -5.573 7.399 18.985 1.00 95.56 114 PHE A N 1
ATOM 922 C CA . PHE A 1 114 ? -6.058 6.079 18.609 1.00 95.56 114 PHE A CA 1
ATOM 923 C C . PHE A 1 114 ? -6.581 6.064 17.170 1.00 95.56 114 PHE A C 1
ATOM 925 O O . PHE A 1 114 ? -6.200 5.198 16.387 1.00 95.56 114 PHE A O 1
ATOM 932 N N . ILE A 1 115 ? -7.368 7.069 16.775 1.00 96.25 115 ILE A N 1
ATOM 933 C CA . ILE A 1 115 ? -7.836 7.207 15.387 1.00 96.25 115 ILE A CA 1
ATOM 934 C C . ILE A 1 115 ? -6.656 7.307 14.419 1.00 96.25 115 ILE A C 1
ATOM 936 O O . ILE A 1 115 ? -6.641 6.626 13.395 1.00 96.25 115 ILE A O 1
ATOM 940 N N . LYS A 1 116 ? -5.634 8.100 14.756 1.00 95.19 116 LYS A N 1
ATOM 941 C CA . LYS A 1 116 ? -4.415 8.191 13.949 1.00 95.19 116 LYS A CA 1
ATOM 942 C C . LYS A 1 116 ? -3.711 6.834 13.822 1.00 95.19 116 LYS A C 1
ATOM 944 O O . LYS A 1 116 ? -3.333 6.459 12.718 1.00 95.19 116 LYS A O 1
ATOM 949 N N . GLN A 1 117 ? -3.598 6.071 14.910 1.00 95.62 117 GLN A N 1
ATOM 950 C CA . GLN A 1 117 ? -3.021 4.721 14.873 1.00 95.62 117 GLN A CA 1
ATOM 951 C C . GLN A 1 117 ? -3.816 3.771 13.969 1.00 95.62 117 GLN A C 1
ATOM 953 O O . GLN A 1 117 ? -3.219 2.975 13.250 1.00 95.62 117 GLN A O 1
ATOM 958 N N . LEU A 1 118 ? -5.149 3.860 13.967 1.00 96.44 118 LEU A N 1
ATOM 959 C CA . LEU A 1 118 ? -5.992 3.060 13.075 1.00 96.44 118 LEU A CA 1
ATOM 960 C C . LEU A 1 118 ? -5.802 3.442 11.602 1.00 96.44 118 LEU A C 1
ATOM 962 O O . LEU A 1 118 ? -5.747 2.559 10.746 1.00 96.44 118 LEU A O 1
ATOM 966 N N . VAL A 1 119 ? -5.660 4.738 11.308 1.00 95.19 119 VAL A N 1
ATOM 967 C CA . VAL A 1 119 ? -5.336 5.238 9.962 1.00 95.19 119 VAL A CA 1
ATOM 968 C C . VAL A 1 119 ? -3.975 4.713 9.503 1.00 95.19 119 VAL A C 1
ATOM 970 O O . VAL A 1 119 ? -3.863 4.192 8.391 1.00 95.19 119 VAL A O 1
ATOM 973 N N . ASP A 1 120 ? -2.957 4.796 10.359 1.00 95.38 120 ASP A N 1
ATOM 974 C CA . ASP A 1 120 ? -1.613 4.299 10.059 1.00 95.38 120 ASP A CA 1
ATOM 975 C C . ASP A 1 120 ? -1.632 2.778 9.810 1.00 95.38 120 ASP A C 1
ATOM 977 O O . ASP A 1 120 ? -1.120 2.313 8.788 1.00 95.38 120 ASP A O 1
ATOM 981 N N . LEU A 1 121 ? -2.329 2.014 10.663 1.00 94.38 121 LEU A N 1
ATOM 982 C CA . LEU A 1 121 ? -2.517 0.568 10.499 1.00 94.38 121 LEU A CA 1
ATOM 983 C C . LEU A 1 121 ? -3.249 0.225 9.194 1.00 94.38 121 LEU A C 1
ATOM 985 O O . LEU A 1 121 ? -2.862 -0.704 8.486 1.00 94.38 121 LEU A O 1
ATOM 989 N N . TYR A 1 122 ? -4.294 0.974 8.838 1.00 92.50 122 TYR A N 1
ATOM 990 C CA . TYR A 1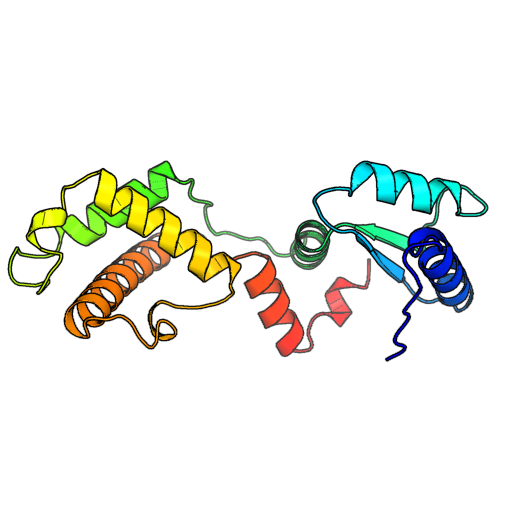 122 ? -5.013 0.776 7.578 1.00 92.50 122 TYR A CA 1
ATOM 991 C C . TYR A 1 122 ? -4.095 0.946 6.368 1.00 92.50 122 TYR A C 1
ATOM 993 O O . TYR A 1 122 ? -4.122 0.129 5.442 1.00 92.50 122 TYR A O 1
ATOM 1001 N N . LYS A 1 123 ? -3.249 1.979 6.380 1.00 90.50 123 LYS A N 1
ATOM 1002 C CA . LYS A 1 123 ? -2.283 2.237 5.305 1.00 90.50 123 LYS A CA 1
ATOM 1003 C C . LYS A 1 123 ? -1.232 1.133 5.217 1.00 90.50 123 LYS A C 1
ATOM 1005 O O . LYS A 1 123 ? -0.878 0.727 4.106 1.00 90.50 123 LYS A O 1
ATOM 1010 N N . GLU A 1 124 ? -0.762 0.632 6.355 1.00 90.75 124 GLU A N 1
ATOM 1011 C CA . GLU A 1 124 ? 0.196 -0.473 6.418 1.00 90.75 124 GLU A CA 1
ATOM 1012 C C . GLU A 1 124 ? -0.399 -1.766 5.846 1.00 90.75 124 GLU A C 1
ATOM 1014 O O . GLU A 1 124 ? 0.173 -2.341 4.918 1.00 90.75 1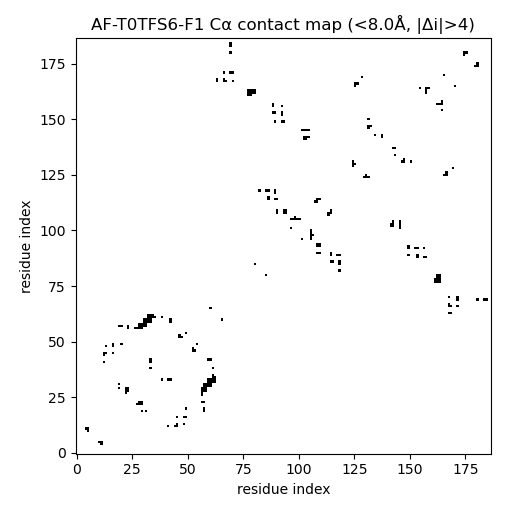24 GLU A O 1
ATOM 1019 N N . LEU A 1 125 ? -1.600 -2.152 6.289 1.00 88.81 125 LEU A N 1
ATOM 1020 C CA . LEU A 1 125 ? -2.325 -3.318 5.772 1.00 88.81 125 LEU A CA 1
ATOM 1021 C C . LEU A 1 125 ? -2.541 -3.227 4.256 1.00 88.81 125 LEU A C 1
ATOM 1023 O O . LEU A 1 125 ? -2.233 -4.167 3.522 1.00 88.81 125 LEU A O 1
ATOM 1027 N N . LYS A 1 126 ? -2.995 -2.071 3.752 1.00 84.12 126 LYS A N 1
ATOM 1028 C CA . LYS A 1 126 ? -3.175 -1.857 2.305 1.00 84.12 126 LYS A CA 1
ATOM 1029 C C . LYS A 1 126 ? -1.866 -1.951 1.528 1.00 84.12 126 LYS A C 1
ATOM 1031 O O . LYS A 1 126 ? -1.868 -2.468 0.409 1.00 84.12 126 LYS A O 1
ATOM 1036 N N . SER A 1 127 ? -0.767 -1.465 2.099 1.00 83.31 127 SER A N 1
ATOM 1037 C CA . SER A 1 127 ? 0.560 -1.524 1.474 1.00 83.31 127 SER A CA 1
ATOM 1038 C C . SER A 1 127 ? 1.113 -2.949 1.444 1.00 83.31 127 SER A C 1
ATOM 1040 O O . SER A 1 127 ? 1.726 -3.341 0.453 1.00 83.31 127 SER A O 1
ATOM 1042 N N . ALA A 1 128 ? 0.837 -3.737 2.484 1.00 83.75 128 ALA A N 1
ATOM 1043 C CA . ALA A 1 128 ? 1.191 -5.151 2.573 1.00 83.75 128 ALA A CA 1
ATOM 1044 C C . ALA A 1 128 ? 0.256 -6.074 1.766 1.00 83.75 128 ALA A C 1
ATOM 1046 O O . ALA A 1 128 ? 0.496 -7.277 1.706 1.00 83.75 128 ALA A O 1
ATOM 1047 N N . ASN A 1 129 ? -0.794 -5.532 1.132 1.00 79.75 129 ASN A N 1
ATOM 1048 C CA . ASN A 1 129 ? -1.867 -6.306 0.499 1.00 79.75 129 ASN A CA 1
ATOM 1049 C C . ASN A 1 129 ? -2.513 -7.317 1.472 1.00 79.75 129 ASN A C 1
ATOM 1051 O O . ASN A 1 129 ? -2.797 -8.457 1.110 1.00 79.75 129 ASN A O 1
ATOM 1055 N N . MET A 1 130 ? -2.722 -6.873 2.711 1.00 84.25 130 MET A N 1
ATOM 1056 C CA . MET A 1 130 ? -3.324 -7.626 3.806 1.00 84.25 130 MET A CA 1
ATOM 1057 C C . MET A 1 130 ? -4.629 -6.967 4.262 1.00 84.25 130 MET A C 1
ATOM 1059 O O . MET A 1 130 ? -4.923 -5.802 3.977 1.00 84.25 130 MET A O 1
ATOM 1063 N N . THR A 1 131 ? -5.411 -7.729 5.009 1.00 85.56 131 THR A N 1
ATOM 1064 C CA . THR A 1 131 ? -6.618 -7.300 5.706 1.00 85.56 131 THR A CA 1
ATOM 1065 C C . THR A 1 131 ? -6.434 -7.459 7.213 1.00 85.56 131 THR A C 1
ATOM 1067 O O . THR A 1 131 ? -5.523 -8.135 7.683 1.00 85.56 131 THR A O 1
ATOM 1070 N N . VAL A 1 132 ? -7.333 -6.863 7.996 1.00 86.88 132 VAL A N 1
ATOM 1071 C CA . VAL A 1 132 ? -7.331 -7.022 9.460 1.00 86.88 132 VAL A CA 1
ATOM 1072 C C . VAL A 1 132 ? -7.517 -8.487 9.896 1.00 86.88 132 VAL A C 1
ATOM 1074 O O . VAL A 1 132 ? -7.087 -8.861 10.981 1.00 86.88 132 VAL A O 1
ATOM 1077 N N . LEU A 1 133 ? -8.108 -9.331 9.039 1.00 86.56 133 LEU A N 1
ATOM 1078 C CA . LEU A 1 133 ? -8.278 -1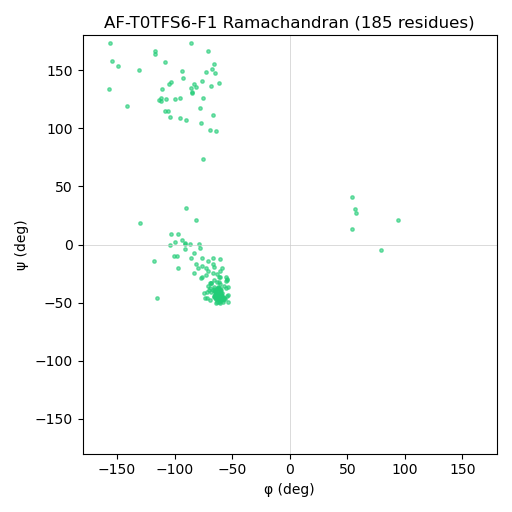0.768 9.284 1.00 86.56 133 LEU A CA 1
ATOM 1079 C C . LEU A 1 133 ? -6.949 -11.532 9.211 1.00 86.56 133 LEU A C 1
ATOM 1081 O O . LEU A 1 133 ? -6.827 -12.599 9.803 1.00 86.56 133 LEU A O 1
ATOM 1085 N N . ASP A 1 134 ? -5.951 -10.977 8.521 1.00 86.31 134 ASP A N 1
ATOM 1086 C CA . ASP A 1 134 ? -4.627 -11.585 8.373 1.00 86.31 134 ASP A CA 1
ATOM 1087 C C . ASP A 1 134 ? -3.711 -11.297 9.578 1.00 86.31 134 ASP A C 1
ATOM 1089 O O . ASP A 1 134 ? -2.621 -11.867 9.681 1.00 86.31 134 ASP A O 1
ATOM 1093 N N . LEU A 1 135 ? -4.142 -10.431 10.506 1.00 85.25 135 LEU A N 1
ATOM 1094 C CA . LEU A 1 135 ? -3.420 -10.101 11.737 1.00 85.25 135 LEU A CA 1
ATOM 1095 C C . LEU A 1 135 ? -3.536 -11.232 12.766 1.00 85.25 135 LEU A C 1
ATOM 1097 O O . LEU A 1 135 ? -4.234 -11.128 13.772 1.00 85.25 135 LEU A O 1
ATOM 1101 N N . ASN A 1 136 ? -2.820 -12.321 12.509 1.00 77.50 136 ASN A N 1
ATOM 1102 C CA . ASN A 1 136 ? -2.730 -13.467 13.405 1.00 77.50 136 ASN A CA 1
ATOM 1103 C C . ASN A 1 136 ? -1.618 -13.250 14.445 1.00 77.50 136 ASN A C 1
ATOM 1105 O O . ASN A 1 136 ? -0.511 -12.841 14.102 1.00 77.50 136 ASN A O 1
ATOM 1109 N N . GLY A 1 137 ? -1.891 -13.547 15.719 1.00 72.88 137 GLY A N 1
ATOM 1110 C CA . GLY A 1 137 ? -0.885 -13.472 16.791 1.00 72.88 137 GLY A CA 1
ATOM 1111 C C . GLY A 1 137 ? -0.846 -12.152 17.565 1.00 72.88 137 GLY A C 1
ATOM 1112 O O . GLY A 1 137 ? 0.154 -11.847 18.217 1.00 72.88 137 GLY A O 1
ATOM 1113 N N . LEU A 1 138 ? -1.928 -11.368 17.537 1.00 75.75 138 LEU A N 1
ATOM 1114 C CA . LEU A 1 138 ? -2.102 -10.292 18.509 1.00 75.75 138 LEU A CA 1
ATOM 1115 C C . LEU A 1 138 ? -2.152 -10.891 19.923 1.00 75.75 138 LEU A C 1
ATOM 1117 O O . LEU A 1 138 ? -2.782 -11.916 20.157 1.00 75.75 138 LEU A O 1
ATOM 1121 N N . GLN A 1 139 ? -1.506 -10.232 20.889 1.00 74.44 139 GLN A N 1
ATOM 1122 C CA . GLN A 1 139 ? -1.427 -10.708 22.282 1.00 74.44 139 GLN A CA 1
ATOM 1123 C C . GLN A 1 139 ? -2.799 -10.850 22.976 1.00 74.44 139 GLN A C 1
ATOM 1125 O O . GLN A 1 139 ? -2.880 -11.406 24.067 1.00 74.44 139 GLN A O 1
ATOM 1130 N N . SER A 1 140 ? -3.864 -10.306 22.382 1.00 84.00 140 SER A N 1
ATOM 1131 C CA . SER A 1 140 ? -5.226 -10.325 22.909 1.00 84.00 140 SER A CA 1
ATOM 1132 C C . SER A 1 140 ? -6.213 -10.543 21.766 1.00 84.00 140 SER A C 1
ATOM 1134 O O . SER A 1 140 ? -6.298 -9.720 20.853 1.00 84.00 140 SER A O 1
ATOM 1136 N N . GLU A 1 141 ? -6.969 -11.635 21.855 1.00 86.06 141 GLU A N 1
ATOM 1137 C CA . GLU A 1 141 ? -8.042 -11.985 20.917 1.00 86.06 141 GLU A CA 1
ATOM 1138 C C . GLU A 1 141 ? -9.142 -10.912 20.903 1.00 86.06 141 GLU A C 1
ATOM 1140 O O . GLU A 1 141 ? -9.606 -10.501 19.846 1.00 86.06 141 GLU A O 1
ATOM 1145 N N . GLU A 1 142 ? -9.463 -10.333 22.062 1.00 89.69 142 GLU A N 1
ATOM 1146 C CA . GLU A 1 142 ? -10.446 -9.247 22.173 1.00 89.69 142 GLU A CA 1
ATOM 1147 C C . GLU A 1 142 ? -10.032 -7.982 21.406 1.00 89.69 142 GLU A C 1
ATOM 1149 O O . GLU A 1 142 ? -10.870 -7.333 20.781 1.00 89.69 142 GLU A O 1
ATOM 1154 N N . LYS A 1 143 ? -8.734 -7.636 21.398 1.00 89.69 143 LYS A N 1
ATOM 1155 C CA . LYS A 1 143 ? -8.231 -6.523 20.574 1.00 89.69 143 LYS A CA 1
ATOM 1156 C C . LYS A 1 143 ? -8.397 -6.816 19.089 1.00 89.69 143 LYS A C 1
ATOM 1158 O O . LYS A 1 143 ? -8.721 -5.907 18.329 1.00 89.69 143 LYS A O 1
ATOM 1163 N N . GLN A 1 144 ? -8.152 -8.059 18.678 1.00 89.44 144 GLN A N 1
ATOM 1164 C CA . GLN A 1 144 ? -8.332 -8.470 17.291 1.00 89.44 144 GLN A CA 1
ATOM 1165 C C . GLN A 1 144 ? -9.804 -8.363 16.889 1.00 89.44 144 GLN A C 1
ATOM 1167 O O . GLN A 1 144 ? -10.102 -7.760 15.863 1.00 89.44 144 GLN A O 1
ATOM 1172 N N . GLU A 1 145 ? -10.721 -8.871 17.711 1.00 90.50 145 GLU A N 1
ATOM 1173 C CA . GLU A 1 145 ? -12.162 -8.762 17.467 1.00 90.50 145 GLU A CA 1
ATOM 1174 C C . GLU A 1 145 ? -12.617 -7.305 17.319 1.00 90.50 145 GLU A C 1
ATOM 1176 O O . GLU A 1 145 ? -13.353 -6.980 16.384 1.00 90.50 145 GLU A O 1
ATOM 1181 N N . ASP A 1 146 ? -12.165 -6.414 18.207 1.00 93.12 146 ASP A N 1
ATOM 1182 C CA . ASP A 1 146 ? -12.496 -4.993 18.120 1.00 93.12 146 ASP A CA 1
ATOM 1183 C C . ASP A 1 146 ? -11.949 -4.366 16.831 1.00 93.12 146 ASP A C 1
ATOM 1185 O O . ASP A 1 146 ? -12.681 -3.660 16.136 1.00 93.12 146 ASP A O 1
ATOM 1189 N N . LEU A 1 147 ? -10.689 -4.643 16.469 1.00 93.75 147 LEU A N 1
ATOM 1190 C CA . LEU A 1 147 ? -10.106 -4.153 15.215 1.00 93.75 147 LEU A CA 1
ATOM 1191 C C . LEU A 1 147 ? -10.890 -4.659 14.004 1.00 93.75 147 LEU A C 1
ATOM 1193 O O . LEU A 1 147 ? -11.188 -3.874 13.107 1.00 93.75 147 LEU A O 1
ATOM 1197 N N . VAL A 1 148 ? -11.276 -5.937 13.986 1.00 92.88 148 VAL A N 1
ATOM 1198 C CA . VAL A 1 148 ? -12.095 -6.510 12.911 1.00 92.88 148 VAL A CA 1
ATOM 1199 C C . VAL A 1 148 ? -13.417 -5.753 12.787 1.00 92.88 148 VAL A C 1
ATOM 1201 O O . VAL A 1 148 ? -13.752 -5.302 11.693 1.00 92.88 148 VAL A O 1
ATOM 1204 N N . LYS A 1 149 ? -14.139 -5.534 13.895 1.00 93.69 149 LYS A N 1
ATOM 1205 C CA . LYS A 1 149 ? -15.403 -4.775 13.890 1.00 93.69 149 LYS A CA 1
ATOM 1206 C C . LYS A 1 149 ? -15.224 -3.351 13.367 1.00 93.69 149 LYS A C 1
ATOM 1208 O O . LYS A 1 149 ? -15.997 -2.911 12.518 1.00 93.69 149 LYS A O 1
ATOM 1213 N N . ILE A 1 150 ? -14.206 -2.641 13.855 1.00 95.12 150 ILE A N 1
ATOM 1214 C CA . ILE A 1 150 ? -13.924 -1.257 13.456 1.00 95.12 150 ILE A CA 1
ATOM 1215 C C . ILE A 1 150 ? -13.632 -1.187 11.953 1.00 95.12 150 ILE A C 1
ATOM 1217 O O . ILE A 1 150 ? -14.225 -0.376 11.245 1.00 95.12 150 ILE A O 1
ATOM 1221 N N . PHE A 1 151 ? -12.745 -2.047 11.451 1.00 94.56 151 PHE A N 1
ATOM 1222 C CA . PHE A 1 151 ? -12.335 -2.034 10.047 1.00 94.56 151 PHE A CA 1
ATOM 1223 C C . PHE A 1 151 ? -13.455 -2.465 9.097 1.00 94.56 151 PHE A C 1
ATOM 1225 O O . PHE A 1 151 ? -13.541 -1.922 7.996 1.00 94.56 151 PHE A O 1
ATOM 1232 N N . LEU A 1 152 ? -14.332 -3.385 9.512 1.00 92.06 152 LEU A N 1
ATOM 1233 C CA . LEU A 1 152 ? -15.536 -3.726 8.750 1.00 92.06 152 LEU A CA 1
ATOM 1234 C C . LEU A 1 152 ? -16.475 -2.519 8.634 1.00 92.06 152 LEU A C 1
ATOM 1236 O O . LEU A 1 152 ? -16.832 -2.143 7.521 1.00 92.06 152 LEU A O 1
ATOM 1240 N N . ALA A 1 153 ? -16.778 -1.842 9.748 1.00 93.81 153 ALA A N 1
ATOM 1241 C CA . ALA A 1 153 ? -17.632 -0.651 9.738 1.00 93.81 153 ALA A CA 1
ATOM 1242 C C . ALA A 1 153 ? -17.049 0.490 8.880 1.00 93.81 153 ALA A C 1
ATOM 1244 O O . ALA A 1 153 ? -17.773 1.171 8.154 1.00 93.81 153 ALA A O 1
ATOM 1245 N N . VAL A 1 154 ? -15.729 0.686 8.923 1.00 94.12 154 VAL A N 1
ATOM 1246 C CA . VAL A 1 154 ? -15.030 1.651 8.059 1.00 94.12 154 VAL A CA 1
ATOM 1247 C C . VAL A 1 154 ? -15.144 1.263 6.586 1.00 94.12 154 VAL A C 1
ATOM 1249 O O . VAL A 1 154 ? -15.436 2.119 5.751 1.00 94.12 154 VAL A O 1
ATOM 1252 N N . ASN A 1 155 ? -14.946 -0.014 6.257 1.00 89.94 155 ASN A N 1
ATOM 1253 C CA . ASN A 1 155 ? -15.056 -0.500 4.886 1.00 89.94 155 ASN A CA 1
ATOM 1254 C C . ASN A 1 155 ? -16.480 -0.336 4.332 1.00 89.94 155 ASN A C 1
ATOM 1256 O O . ASN A 1 155 ? -16.632 0.080 3.186 1.00 89.94 155 ASN A O 1
ATOM 1260 N N . ASP A 1 156 ? -17.510 -0.566 5.148 1.00 89.75 156 ASP A N 1
ATOM 1261 C CA . ASP A 1 156 ? -18.908 -0.343 4.763 1.00 89.75 156 ASP A CA 1
ATOM 1262 C C . ASP A 1 156 ? -19.178 1.131 4.425 1.00 89.75 156 ASP A C 1
ATOM 1264 O O . ASP A 1 156 ? -19.805 1.433 3.407 1.00 89.75 156 ASP A O 1
ATOM 1268 N N . ILE A 1 157 ? -18.647 2.067 5.223 1.00 90.94 157 ILE A N 1
ATOM 1269 C CA . ILE A 1 157 ? -18.755 3.507 4.939 1.00 90.94 157 ILE A CA 1
ATOM 1270 C C . ILE A 1 157 ? -18.010 3.862 3.649 1.00 90.94 157 ILE A C 1
ATOM 1272 O O . ILE A 1 157 ? -18.536 4.623 2.834 1.00 90.94 157 ILE A O 1
ATOM 1276 N N . LEU A 1 158 ? -16.805 3.327 3.439 1.00 89.12 158 LEU A N 1
ATOM 1277 C CA . LEU A 1 158 ? -16.029 3.592 2.227 1.00 89.12 158 LEU A CA 1
ATOM 1278 C C . LEU A 1 158 ? -16.764 3.108 0.970 1.00 89.12 158 LEU A C 1
ATOM 1280 O O . LEU A 1 158 ? -16.880 3.859 0.002 1.00 89.12 158 LEU A O 1
ATOM 1284 N N . LEU A 1 159 ? -17.315 1.892 1.009 1.00 85.62 159 LEU A N 1
ATOM 1285 C CA . LEU A 1 159 ? -18.078 1.309 -0.095 1.00 85.62 159 LEU A CA 1
ATOM 1286 C C . LEU A 1 159 ? -19.375 2.076 -0.370 1.00 85.62 159 LEU A C 1
ATOM 1288 O O . LEU A 1 159 ? -19.671 2.374 -1.527 1.00 85.62 159 LEU A O 1
ATOM 1292 N N . ALA A 1 160 ? -20.126 2.439 0.675 1.00 86.12 160 ALA A N 1
ATOM 1293 C CA . ALA A 1 160 ? -21.381 3.177 0.536 1.00 86.12 160 ALA A CA 1
ATOM 1294 C C . ALA A 1 160 ? -21.193 4.554 -0.123 1.00 86.12 160 ALA A C 1
ATOM 1296 O O . ALA A 1 160 ? -22.070 5.011 -0.853 1.00 86.12 160 ALA A O 1
ATOM 1297 N N . ASN A 1 161 ? -20.046 5.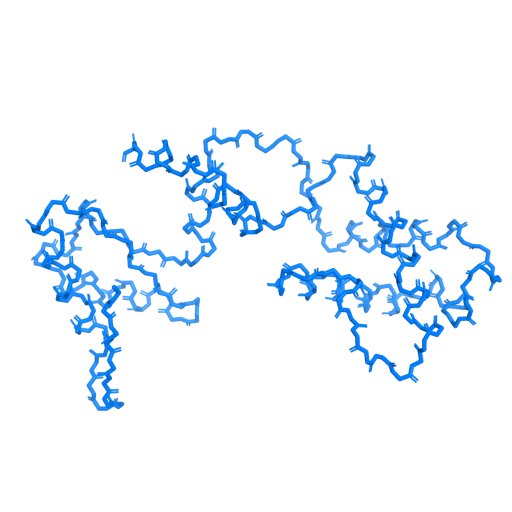200 0.110 1.00 83.69 161 ASN A N 1
ATOM 1298 C CA . ASN A 1 161 ? -19.710 6.504 -0.466 1.00 83.69 161 ASN A CA 1
ATOM 1299 C C . ASN A 1 161 ? -18.827 6.404 -1.725 1.00 83.69 161 ASN A C 1
ATOM 1301 O O . ASN A 1 161 ? -18.359 7.426 -2.210 1.00 83.69 161 ASN A O 1
ATOM 1305 N N . GLN A 1 162 ? -18.607 5.199 -2.268 1.00 79.88 162 GLN A N 1
ATOM 1306 C CA . GLN A 1 162 ? -17.813 4.965 -3.486 1.00 79.88 162 GLN A CA 1
ATOM 1307 C C . GLN A 1 162 ? -16.371 5.505 -3.407 1.00 79.88 162 GLN A C 1
ATOM 1309 O O . GLN A 1 162 ? -15.780 5.882 -4.423 1.00 79.88 162 GLN A O 1
ATOM 1314 N N . TYR A 1 163 ? -15.786 5.521 -2.206 1.00 81.94 163 TYR A N 1
ATOM 1315 C CA . TYR A 1 163 ? -14.379 5.867 -2.030 1.00 81.94 163 TYR A CA 1
ATOM 1316 C C . TYR A 1 163 ? -13.475 4.742 -2.530 1.00 81.94 163 TYR A C 1
ATOM 1318 O O . TYR A 1 163 ? -13.816 3.558 -2.445 1.00 81.94 163 TYR A O 1
ATOM 1326 N N . ASP A 1 164 ? -12.294 5.109 -3.030 1.00 72.81 164 ASP A N 1
ATOM 1327 C CA . ASP A 1 164 ? -11.309 4.120 -3.459 1.00 72.81 164 ASP A CA 1
ATOM 1328 C C . ASP A 1 164 ? -10.790 3.323 -2.251 1.00 72.81 164 ASP A C 1
ATOM 1330 O O . ASP A 1 164 ? -10.093 3.834 -1.371 1.00 72.81 164 ASP A O 1
ATOM 1334 N N . THR A 1 165 ? -11.156 2.045 -2.204 1.00 66.62 165 THR A N 1
ATOM 1335 C CA . THR A 1 165 ? -10.731 1.109 -1.158 1.00 66.62 165 THR A CA 1
ATOM 1336 C C . THR A 1 165 ? -9.546 0.259 -1.597 1.00 66.62 165 THR A C 1
ATOM 1338 O O . THR A 1 165 ? -8.976 -0.453 -0.768 1.00 66.62 165 THR A O 1
ATOM 1341 N N . GLN A 1 166 ? -9.148 0.279 -2.870 1.00 69.56 166 GLN A N 1
ATOM 1342 C CA . GLN A 1 166 ? -8.103 -0.601 -3.384 1.00 69.56 166 GLN A CA 1
ATOM 1343 C C . GLN A 1 166 ? -6.852 0.190 -3.739 1.00 69.56 166 GLN A C 1
ATOM 1345 O O . GLN A 1 166 ? -6.883 1.205 -4.422 1.00 69.56 166 GLN A O 1
ATOM 1350 N N . SER A 1 167 ? -5.689 -0.310 -3.316 1.00 70.50 167 SER A N 1
ATOM 1351 C CA . SER A 1 167 ? -4.447 0.259 -3.828 1.00 70.50 167 SER A CA 1
ATOM 1352 C C . SER A 1 167 ? -4.351 -0.019 -5.333 1.00 70.50 167 SER A C 1
ATOM 1354 O O . SER A 1 167 ? -4.764 -1.075 -5.818 1.00 70.50 167 SER A O 1
ATOM 1356 N N . LYS A 1 168 ? -3.735 0.896 -6.089 1.00 73.44 168 LYS A N 1
ATOM 1357 C CA . LYS A 1 168 ? -3.491 0.701 -7.533 1.00 73.44 168 LYS A CA 1
ATOM 1358 C C . LYS A 1 168 ? -2.723 -0.593 -7.831 1.00 73.44 168 LYS A C 1
ATOM 1360 O O . LYS A 1 168 ? -2.878 -1.173 -8.899 1.00 73.44 168 LYS A O 1
ATOM 1365 N N . ILE A 1 169 ? -1.912 -1.052 -6.877 1.00 73.81 169 ILE A N 1
ATOM 1366 C CA . ILE A 1 169 ? -1.188 -2.324 -6.950 1.00 73.81 169 ILE A CA 1
ATOM 1367 C C . ILE A 1 169 ? -2.135 -3.511 -6.747 1.00 73.81 169 ILE A C 1
ATOM 1369 O O . ILE A 1 169 ? -2.074 -4.456 -7.526 1.00 73.81 169 ILE A O 1
ATOM 1373 N N . ALA A 1 170 ? -3.022 -3.471 -5.750 1.00 75.31 170 ALA A N 1
ATOM 1374 C CA . ALA A 1 170 ? -4.018 -4.523 -5.536 1.00 75.31 170 ALA A CA 1
ATOM 1375 C C . ALA A 1 170 ? -4.951 -4.661 -6.749 1.00 75.31 170 ALA A C 1
ATOM 1377 O O . ALA A 1 170 ? -5.262 -5.768 -7.188 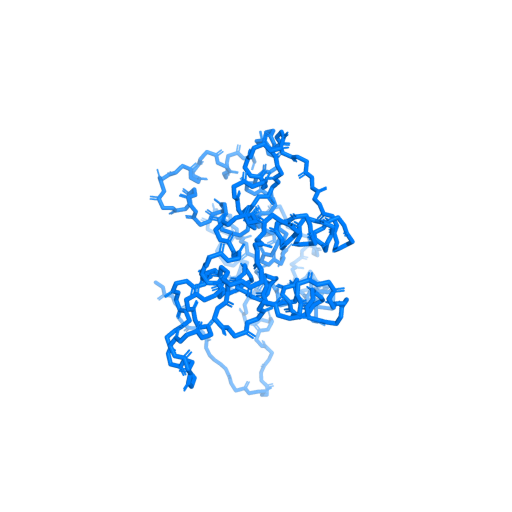1.00 75.31 170 ALA A O 1
ATOM 1378 N N . PHE A 1 171 ? -5.324 -3.532 -7.350 1.00 75.19 171 PHE A N 1
ATOM 1379 C CA . PHE A 1 171 ? -6.076 -3.519 -8.596 1.00 75.19 171 PHE A CA 1
ATOM 1380 C C . PHE A 1 171 ? -5.276 -4.099 -9.772 1.00 75.19 171 PHE A C 1
ATOM 1382 O O . PHE A 1 171 ? -5.793 -4.917 -10.529 1.00 75.19 171 PHE A O 1
ATOM 1389 N N . LEU A 1 172 ? -3.994 -3.741 -9.913 1.00 75.62 172 LEU A N 1
ATOM 1390 C CA . LEU A 1 172 ? -3.123 -4.374 -10.906 1.00 75.62 172 LEU A CA 1
ATOM 1391 C C . LEU A 1 172 ? -3.071 -5.895 -10.705 1.00 75.62 172 LEU A C 1
ATOM 1393 O O . LEU A 1 172 ? -3.206 -6.635 -11.674 1.00 75.62 172 LEU A O 1
ATOM 1397 N N . LEU A 1 173 ? -2.891 -6.365 -9.468 1.00 77.69 173 LEU A N 1
ATOM 1398 C CA . LEU A 1 173 ? -2.838 -7.790 -9.137 1.00 77.69 173 LEU A CA 1
ATOM 1399 C C . LEU A 1 173 ? -4.135 -8.510 -9.508 1.00 77.69 173 LEU A C 1
ATOM 1401 O O . LEU A 1 173 ? -4.082 -9.592 -10.088 1.00 77.69 173 LEU A O 1
ATOM 1405 N N . SER A 1 174 ? -5.298 -7.916 -9.233 1.00 76.94 174 SER A N 1
ATOM 1406 C CA . SER A 1 174 ? -6.580 -8.525 -9.602 1.00 76.94 174 SER A CA 1
ATOM 1407 C C . SER A 1 174 ? -6.703 -8.687 -11.120 1.00 76.94 174 SER A C 1
ATOM 1409 O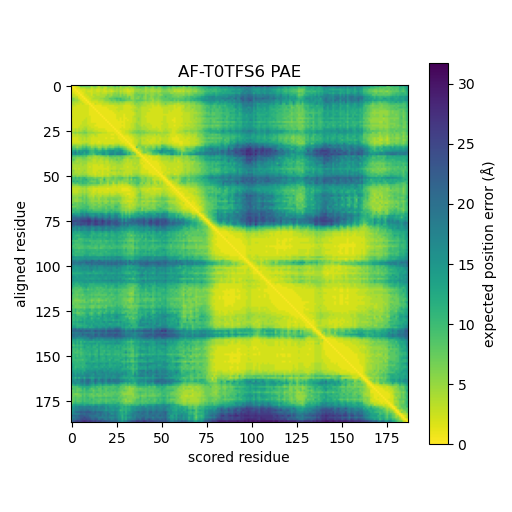 O . SER A 1 174 ? -7.051 -9.769 -11.596 1.00 76.94 174 SER A O 1
ATOM 1411 N N . LYS A 1 175 ? -6.296 -7.676 -11.897 1.00 74.69 175 LYS A N 1
ATOM 1412 C CA . LYS A 1 175 ? -6.236 -7.758 -13.364 1.00 74.69 175 LYS A CA 1
ATOM 1413 C C . LYS A 1 175 ? -5.213 -8.793 -13.828 1.00 74.69 175 LYS A C 1
ATOM 1415 O O . LYS A 1 175 ? -5.527 -9.555 -14.740 1.00 74.69 175 LYS A O 1
ATOM 1420 N N . LEU A 1 176 ? -4.044 -8.854 -13.180 1.00 77.94 176 LEU A N 1
ATOM 1421 C CA . LEU A 1 176 ? -2.978 -9.850 -13.386 1.00 77.94 176 LEU A CA 1
ATOM 1422 C C . LEU A 1 176 ? -3.354 -11.283 -12.984 1.00 77.94 176 LEU A C 1
ATOM 1424 O O . LEU A 1 176 ? -2.668 -12.218 -13.380 1.00 77.94 176 LEU A O 1
ATOM 1428 N N . ASN A 1 177 ? -4.465 -11.490 -12.286 1.00 79.44 177 ASN A N 1
ATOM 1429 C CA . ASN A 1 177 ? -5.013 -12.825 -12.049 1.00 79.44 177 ASN A CA 1
ATOM 1430 C C . ASN A 1 177 ? -6.133 -13.186 -13.047 1.00 79.44 177 ASN A C 1
ATOM 1432 O O . ASN A 1 177 ? -6.402 -14.360 -13.270 1.00 79.44 177 ASN A O 1
ATOM 1436 N N . GLN A 1 178 ? -6.763 -12.197 -13.692 1.00 77.56 178 GLN A N 1
ATOM 1437 C CA . GLN A 1 178 ? -7.930 -12.374 -14.577 1.00 77.56 178 GLN A CA 1
ATOM 1438 C C . GLN A 1 178 ? -7.600 -12.608 -16.068 1.00 77.56 178 GLN A C 1
ATOM 1440 O O . GLN A 1 178 ? -8.498 -12.725 -16.896 1.00 77.56 178 GLN A O 1
ATOM 1445 N N . GLY A 1 179 ? -6.328 -12.658 -16.455 1.00 69.50 179 GLY A N 1
ATOM 1446 C CA . GLY A 1 179 ? -5.871 -12.813 -17.846 1.00 69.50 179 GLY A CA 1
ATOM 1447 C C . GLY A 1 179 ? -5.894 -11.540 -18.708 1.00 69.50 179 GLY A C 1
ATOM 1448 O O . GLY A 1 179 ? -5.451 -11.566 -19.856 1.00 69.50 179 GLY A O 1
ATOM 1449 N N . THR A 1 180 ? -6.400 -10.411 -18.202 1.00 65.38 180 THR A N 1
ATOM 1450 C CA . THR A 1 180 ? -6.768 -9.240 -19.026 1.00 65.38 180 THR A CA 1
ATOM 1451 C C . THR A 1 180 ? -5.632 -8.248 -19.319 1.00 65.38 180 THR A C 1
ATOM 1453 O O . THR A 1 180 ? -5.842 -7.262 -20.025 1.00 65.38 180 THR A O 1
ATOM 1456 N N . TRP A 1 181 ? -4.409 -8.494 -18.839 1.00 60.75 181 TRP A N 1
ATOM 1457 C CA . TRP A 1 181 ? -3.253 -7.593 -19.017 1.00 60.75 181 TRP A CA 1
ATOM 1458 C C . TRP A 1 181 ? -2.764 -7.457 -20.458 1.00 60.75 181 TRP A C 1
ATOM 1460 O O . TRP A 1 181 ? -2.174 -6.442 -20.819 1.00 60.75 181 TRP A O 1
ATOM 1470 N N . THR A 1 182 ? -3.025 -8.449 -21.307 1.00 57.75 182 THR A N 1
ATOM 1471 C CA . THR A 1 182 ? -2.611 -8.429 -22.720 1.00 57.75 182 THR A CA 1
ATOM 1472 C C . THR A 1 182 ? -3.261 -7.295 -23.512 1.00 57.75 182 THR A C 1
ATOM 1474 O O . THR A 1 182 ? -2.677 -6.823 -24.485 1.00 57.75 182 THR A O 1
ATOM 1477 N N . ARG A 1 183 ? -4.434 -6.805 -23.086 1.00 56.00 183 ARG A N 1
ATOM 1478 C CA . ARG A 1 183 ? -5.086 -5.630 -23.685 1.00 56.00 183 ARG A CA 1
ATOM 1479 C C . ARG A 1 183 ? -4.426 -4.314 -23.262 1.00 56.00 183 ARG A C 1
ATOM 1481 O O . ARG A 1 183 ? -4.447 -3.364 -24.034 1.00 56.00 183 ARG A O 1
ATOM 1488 N N . LEU A 1 184 ? -3.815 -4.277 -22.078 1.00 51.78 184 LEU A N 1
ATOM 1489 C CA . LEU A 1 184 ? -3.173 -3.089 -21.505 1.00 51.78 184 LEU A CA 1
ATOM 1490 C C . LEU A 1 184 ? -1.775 -2.823 -22.089 1.00 51.78 184 LEU A C 1
ATOM 1492 O O . LEU A 1 184 ? -1.296 -1.699 -22.036 1.00 51.78 184 LEU A O 1
ATOM 1496 N N . LEU A 1 185 ? -1.141 -3.842 -22.678 1.00 52.84 185 LEU A N 1
ATOM 1497 C CA . LEU A 1 185 ? 0.174 -3.751 -23.329 1.00 52.84 185 LEU A CA 1
ATOM 1498 C C . LEU A 1 185 ? 0.110 -3.412 -24.830 1.00 52.84 185 LEU A C 1
ATOM 1500 O O . LEU A 1 185 ? 1.153 -3.348 -25.472 1.00 52.84 185 LEU A O 1
ATOM 1504 N N . LYS A 1 186 ? -1.088 -3.229 -25.407 1.00 47.22 186 LYS A N 1
ATOM 1505 C CA . LYS A 1 186 ? -1.292 -2.886 -26.831 1.00 47.22 186 LYS A CA 1
ATOM 1506 C C . LYS A 1 186 ? -1.317 -1.369 -27.102 1.00 47.22 186 LYS A C 1
ATOM 1508 O O . LYS A 1 186 ? -2.036 -0.933 -27.998 1.00 47.22 186 LYS A O 1
ATOM 1513 N N . MET A 1 187 ? -0.571 -0.583 -26.325 1.00 43.91 187 MET A N 1
ATOM 1514 C CA . MET A 1 187 ? -0.240 0.806 -26.675 1.00 43.91 187 MET A CA 1
ATOM 1515 C C . MET A 1 187 ? 1.157 0.872 -27.276 1.00 43.91 187 MET A C 1
ATOM 1517 O O . MET A 1 187 ? 2.077 0.268 -26.679 1.00 43.91 187 MET A O 1
#